Protein AF-G3P204-F1 (afdb_monomer)

Radius of gyration: 37.03 Å; Cα contacts (8 Å, |Δi|>4): 241; chains: 1; bounding box: 82×86×130 Å

Structure (mmCIF, N/CA/C/O backbone):
data_AF-G3P204-F1
#
_entry.id   AF-G3P204-F1
#
loop_
_atom_site.group_PDB
_atom_site.id
_atom_site.type_symbol
_atom_site.label_atom_id
_atom_site.label_alt_id
_atom_site.label_comp_id
_atom_site.label_asym_id
_atom_site.label_entity_id
_atom_site.label_seq_id
_atom_site.pdbx_PDB_ins_code
_atom_site.Cartn_x
_atom_site.Cartn_y
_atom_site.Cartn_z
_atom_site.occupancy
_atom_site.B_iso_or_equiv
_atom_site.auth_seq_id
_atom_site.auth_comp_id
_atom_site.auth_asym_id
_atom_site.auth_atom_id
_atom_site.pdbx_PDB_model_num
ATOM 1 N N . MET A 1 1 ? 50.344 -18.467 -84.643 1.00 41.81 1 MET A N 1
ATOM 2 C CA . MET A 1 1 ? 51.360 -17.513 -84.138 1.00 41.81 1 MET A CA 1
ATOM 3 C C . MET A 1 1 ? 50.643 -16.248 -83.670 1.00 41.81 1 MET A C 1
ATOM 5 O O . MET A 1 1 ? 49.677 -15.892 -84.327 1.00 41.81 1 MET A O 1
ATOM 9 N N . ALA A 1 2 ? 51.131 -15.633 -82.576 1.00 43.28 2 ALA A N 1
ATOM 10 C CA . ALA A 1 2 ? 50.569 -14.541 -81.739 1.00 43.28 2 ALA A CA 1
ATOM 11 C C . ALA A 1 2 ? 49.469 -15.017 -80.759 1.00 43.28 2 ALA A C 1
ATOM 13 O O . ALA A 1 2 ? 48.398 -15.397 -81.209 1.00 43.28 2 ALA A O 1
ATOM 14 N N . MET A 1 3 ? 49.630 -15.190 -79.436 1.00 41.31 3 MET A N 1
ATOM 15 C CA . MET A 1 3 ? 50.494 -14.659 -78.350 1.00 41.31 3 MET A CA 1
ATOM 16 C C . MET A 1 3 ? 50.283 -13.188 -77.933 1.00 41.31 3 MET A C 1
ATOM 18 O O . MET A 1 3 ? 50.629 -12.295 -78.696 1.00 41.31 3 MET A O 1
ATOM 22 N N . ALA A 1 4 ? 49.866 -13.037 -76.655 1.00 43.72 4 ALA A N 1
ATOM 23 C CA . ALA A 1 4 ? 49.947 -11.891 -75.714 1.00 43.72 4 ALA A CA 1
ATOM 24 C C . ALA A 1 4 ? 49.052 -10.656 -76.008 1.00 43.72 4 ALA A C 1
ATOM 26 O O . ALA A 1 4 ? 48.799 -10.359 -77.163 1.00 43.72 4 ALA A O 1
ATOM 27 N N . SER A 1 5 ? 48.499 -9.884 -75.055 1.00 46.81 5 SER A N 1
ATOM 28 C CA . SER A 1 5 ? 48.797 -9.597 -73.630 1.00 46.81 5 SER A CA 1
ATOM 29 C C . SER A 1 5 ? 47.519 -9.099 -72.901 1.00 46.81 5 SER A C 1
ATOM 31 O O . SER A 1 5 ? 46.739 -8.357 -73.485 1.00 46.81 5 SER A O 1
ATOM 33 N N . LEU A 1 6 ? 47.154 -9.581 -71.704 1.00 48.66 6 LEU A N 1
ATOM 34 C CA . LEU A 1 6 ? 47.507 -9.051 -70.367 1.00 48.66 6 LEU A CA 1
ATOM 35 C C . LEU A 1 6 ? 47.271 -7.539 -70.152 1.00 48.66 6 LEU A C 1
ATOM 37 O O . LEU A 1 6 ? 48.014 -6.725 -70.687 1.00 48.66 6 LEU A O 1
ATOM 41 N N . GLY A 1 7 ? 46.358 -7.200 -69.225 1.00 40.50 7 GLY A N 1
ATOM 42 C CA . GLY A 1 7 ? 46.594 -6.099 -68.282 1.00 40.50 7 GLY A CA 1
ATOM 43 C C . GLY A 1 7 ? 45.406 -5.210 -67.891 1.00 40.50 7 GLY A C 1
ATOM 44 O O . GLY A 1 7 ? 44.880 -4.478 -68.718 1.00 40.50 7 GLY A O 1
ATOM 45 N N . SER A 1 8 ? 45.146 -5.185 -66.574 1.00 46.94 8 SER A N 1
ATOM 46 C CA . SER A 1 8 ? 44.588 -4.090 -65.746 1.00 46.94 8 SER A CA 1
ATOM 47 C C . SER A 1 8 ? 43.162 -4.339 -65.225 1.00 46.94 8 SER A C 1
ATOM 49 O O . SER A 1 8 ? 42.182 -4.199 -65.943 1.00 46.94 8 SER A O 1
ATOM 51 N N . ALA A 1 9 ? 42.995 -4.971 -64.059 1.00 44.69 9 ALA A N 1
ATOM 52 C CA . ALA A 1 9 ? 43.166 -4.437 -62.698 1.00 44.69 9 ALA A CA 1
ATOM 53 C C . ALA A 1 9 ? 42.003 -3.536 -62.229 1.00 44.69 9 ALA A C 1
ATOM 55 O O . ALA A 1 9 ? 41.825 -2.419 -62.692 1.00 44.69 9 ALA A O 1
ATOM 56 N N . ALA A 1 10 ? 41.287 -4.074 -61.234 1.00 46.25 10 ALA A N 1
ATOM 57 C CA . ALA A 1 10 ? 40.608 -3.404 -60.126 1.00 46.25 10 ALA A CA 1
ATOM 58 C C . ALA A 1 10 ? 39.583 -2.292 -60.428 1.00 46.25 10 ALA A C 1
ATOM 60 O O . ALA A 1 10 ? 39.927 -1.149 -60.701 1.00 46.25 10 ALA A O 1
ATOM 61 N N . SER A 1 11 ? 38.325 -2.540 -60.064 1.00 50.66 11 SER A N 1
ATOM 62 C CA . SER A 1 11 ? 37.866 -2.049 -58.757 1.00 50.66 11 SER A CA 1
ATOM 63 C C . SER A 1 11 ? 36.469 -2.544 -58.423 1.00 50.66 11 SER A C 1
ATOM 65 O O . SER A 1 11 ? 35.486 -2.300 -59.115 1.00 50.66 11 SER A O 1
ATOM 67 N N . SER A 1 12 ? 36.436 -3.236 -57.294 1.00 52.50 12 SER A N 1
ATOM 68 C CA . SER A 1 12 ? 35.301 -3.533 -56.445 1.00 52.50 12 SER A CA 1
ATOM 69 C C . SER A 1 12 ? 34.313 -2.369 -56.342 1.00 52.50 12 SER A C 1
ATOM 71 O O . SER A 1 12 ? 34.504 -1.437 -55.570 1.00 52.50 12 SER A O 1
ATOM 73 N N . LEU A 1 13 ? 33.193 -2.482 -57.043 1.00 51.03 13 LEU A N 1
ATOM 74 C CA . LEU A 1 13 ? 31.935 -1.880 -56.619 1.00 51.03 13 LEU A CA 1
ATOM 75 C C . LEU A 1 13 ? 30.937 -3.016 -56.465 1.00 51.03 13 LEU A C 1
ATOM 77 O O . LEU A 1 13 ? 29.942 -3.130 -57.177 1.00 51.03 13 LEU A O 1
ATOM 81 N N . VAL A 1 14 ? 31.231 -3.886 -55.493 1.00 51.69 14 VAL A N 1
ATOM 82 C CA . VAL A 1 14 ? 30.162 -4.602 -54.811 1.00 51.69 14 VAL A CA 1
ATOM 83 C C . VAL A 1 14 ? 29.282 -3.489 -54.270 1.00 51.69 14 VAL A C 1
ATOM 85 O O . VAL A 1 14 ? 29.668 -2.777 -53.342 1.00 51.69 14 VAL A O 1
ATOM 88 N N . LEU A 1 15 ? 28.139 -3.294 -54.923 1.00 51.03 15 LEU A N 1
ATOM 89 C CA . LEU A 1 15 ? 26.990 -2.590 -54.389 1.00 51.03 15 LEU A CA 1
ATOM 90 C C . LEU A 1 15 ? 26.605 -3.354 -53.127 1.00 51.03 15 LEU A C 1
ATOM 92 O O . LEU A 1 15 ? 25.728 -4.216 -53.131 1.00 51.03 15 LEU A O 1
ATOM 96 N N . PHE A 1 16 ? 27.357 -3.084 -52.060 1.00 44.09 16 PHE A N 1
ATOM 97 C CA . PHE A 1 16 ? 27.093 -3.536 -50.720 1.00 44.09 16 PHE A CA 1
ATOM 98 C C . PHE A 1 16 ? 25.836 -2.787 -50.352 1.00 44.09 16 PHE A C 1
ATOM 100 O O . PHE A 1 16 ? 25.858 -1.633 -49.923 1.00 44.09 16 PHE A O 1
ATOM 107 N N . SER A 1 17 ? 24.732 -3.437 -50.708 1.00 52.41 17 SER A N 1
ATOM 108 C CA . SER A 1 17 ? 23.389 -3.104 -50.325 1.00 52.41 17 SER A CA 1
ATOM 109 C C . SER A 1 17 ? 23.477 -2.660 -48.879 1.00 52.41 17 SER A C 1
ATOM 111 O O . SER A 1 17 ? 23.632 -3.475 -47.972 1.00 52.41 17 SER A O 1
ATOM 113 N N . ARG A 1 18 ? 23.412 -1.346 -48.652 1.00 45.75 18 ARG A N 1
ATOM 114 C CA . ARG A 1 18 ? 23.250 -0.756 -47.325 1.00 45.75 18 ARG A CA 1
ATOM 115 C C . ARG A 1 18 ? 21.800 -1.003 -46.889 1.00 45.75 18 ARG A C 1
ATOM 117 O O . ARG A 1 18 ? 21.093 -0.108 -46.443 1.00 45.75 18 ARG A O 1
ATOM 124 N N . ARG A 1 19 ? 21.323 -2.236 -47.083 1.00 51.75 19 ARG A N 1
ATOM 125 C CA . ARG A 1 19 ? 20.129 -2.772 -46.467 1.00 51.75 19 ARG A CA 1
ATOM 126 C C . ARG A 1 19 ? 20.510 -3.077 -45.036 1.00 51.75 19 ARG A C 1
ATOM 128 O O . ARG A 1 19 ? 21.162 -4.069 -44.747 1.00 51.75 19 ARG A O 1
ATOM 135 N N . VAL A 1 20 ? 20.090 -2.156 -44.180 1.00 58.59 20 VAL A N 1
ATOM 136 C CA . VAL A 1 20 ? 19.404 -2.490 -42.935 1.00 58.59 20 VAL A CA 1
ATOM 137 C C . VAL A 1 20 ? 20.109 -3.586 -42.137 1.00 58.59 20 VAL A C 1
ATOM 139 O O . VAL A 1 20 ? 19.599 -4.683 -41.965 1.00 58.59 20 VAL A O 1
ATOM 142 N N . LEU A 1 21 ? 21.254 -3.238 -41.565 1.00 52.25 21 LEU A N 1
ATOM 143 C CA . LEU A 1 21 ? 21.542 -3.700 -40.218 1.00 52.25 21 LEU A CA 1
ATOM 144 C C . LEU A 1 21 ? 21.339 -2.494 -39.302 1.00 52.25 21 LEU A C 1
ATOM 146 O O . LEU A 1 21 ? 22.280 -1.896 -38.789 1.00 52.25 21 LEU A O 1
ATOM 150 N N . ARG A 1 22 ? 20.068 -2.091 -39.135 1.00 51.66 22 ARG A N 1
ATOM 151 C CA . ARG A 1 22 ? 19.693 -1.561 -37.825 1.00 51.66 22 ARG A CA 1
ATOM 152 C C . ARG A 1 22 ? 19.992 -2.732 -36.893 1.00 51.66 22 ARG A C 1
ATOM 154 O O . ARG A 1 22 ? 19.368 -3.775 -37.101 1.00 51.66 22 ARG A O 1
ATOM 161 N N . PRO A 1 23 ? 20.958 -2.636 -35.962 1.00 50.59 23 PRO A N 1
ATOM 162 C CA . PRO A 1 23 ? 20.998 -3.630 -34.911 1.00 50.59 23 PRO A CA 1
ATOM 163 C C . PRO A 1 23 ? 19.591 -3.628 -34.322 1.00 50.59 23 PRO A C 1
ATOM 165 O O . PRO A 1 23 ? 18.981 -2.564 -34.175 1.00 50.59 23 PRO A O 1
ATOM 168 N N . GLU A 1 24 ? 19.050 -4.818 -34.117 1.00 54.75 24 GLU A N 1
ATOM 169 C CA . GLU A 1 24 ? 17.802 -5.078 -33.414 1.00 54.75 24 GLU A CA 1
ATOM 170 C C . GLU A 1 24 ? 18.006 -4.598 -31.968 1.00 54.75 24 GLU A C 1
ATOM 172 O O . GLU A 1 24 ? 18.254 -5.348 -31.037 1.00 54.75 24 GLU A O 1
ATOM 177 N N . LEU A 1 25 ? 18.054 -3.278 -31.811 1.00 51.25 25 LEU A N 1
ATOM 178 C CA . LEU A 1 25 ? 18.145 -2.572 -30.551 1.00 51.25 25 LEU A CA 1
ATOM 179 C C . LEU A 1 25 ? 16.765 -2.005 -30.240 1.00 51.25 25 LEU A C 1
ATOM 181 O O . LEU A 1 25 ? 16.606 -0.930 -29.678 1.00 51.25 25 LEU A O 1
ATOM 185 N N . THR A 1 26 ? 15.750 -2.815 -30.510 1.00 53.00 26 THR A N 1
ATOM 186 C CA . THR A 1 26 ? 14.693 -3.124 -29.552 1.00 53.00 26 THR A CA 1
ATOM 187 C C . THR A 1 26 ? 15.320 -3.762 -28.303 1.00 5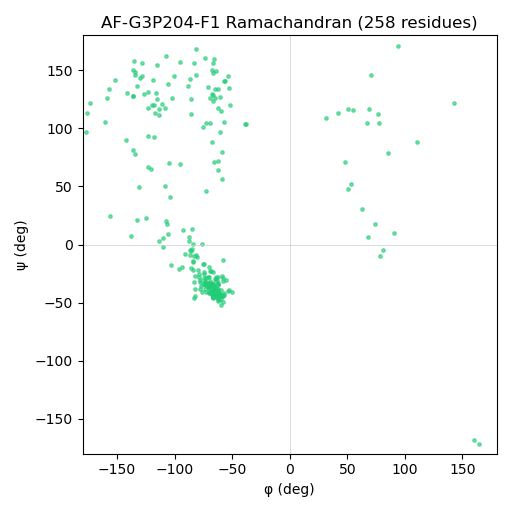3.00 26 THR A C 1
ATOM 189 O O . THR A 1 26 ? 14.891 -4.802 -27.818 1.00 53.00 26 THR A O 1
ATOM 192 N N . ALA A 1 27 ? 16.277 -3.065 -27.678 1.00 53.75 27 ALA A N 1
ATOM 193 C CA . ALA A 1 27 ? 16.364 -3.050 -26.231 1.00 53.75 27 ALA A CA 1
ATOM 194 C C . ALA A 1 27 ? 15.090 -2.334 -25.770 1.00 53.75 27 ALA A C 1
ATOM 196 O O . ALA A 1 27 ? 15.096 -1.159 -25.409 1.00 53.75 27 ALA A O 1
ATOM 197 N N . LEU A 1 28 ? 13.957 -3.023 -25.924 1.00 52.41 28 LEU A N 1
ATOM 198 C CA . LEU A 1 28 ? 12.684 -2.610 -25.388 1.00 52.41 28 LEU A CA 1
ATOM 199 C C . LEU A 1 28 ? 12.971 -2.341 -23.919 1.00 52.41 28 LEU A C 1
ATOM 201 O O . LEU A 1 28 ? 13.413 -3.239 -23.199 1.00 52.41 28 LEU A O 1
ATOM 205 N N . CYS A 1 29 ? 12.745 -1.103 -23.483 1.00 58.75 29 CYS A N 1
ATOM 206 C CA . CYS A 1 29 ? 12.538 -0.770 -22.082 1.00 58.75 29 CYS A CA 1
ATOM 207 C C . CYS A 1 29 ? 11.274 -1.503 -21.612 1.00 58.75 29 CYS A C 1
ATOM 209 O O . CYS A 1 29 ? 10.240 -0.893 -21.352 1.00 58.75 29 CYS A O 1
ATOM 211 N N . SER A 1 30 ? 11.332 -2.829 -21.615 1.00 66.81 30 SER A N 1
ATOM 212 C CA . SER A 1 30 ? 10.206 -3.694 -21.374 1.00 66.81 30 SER A CA 1
ATOM 213 C C . SER A 1 30 ? 10.097 -3.851 -19.878 1.00 66.81 30 SER A C 1
ATOM 215 O O . SER A 1 30 ? 11.060 -4.186 -19.183 1.00 66.81 30 SER A O 1
ATOM 217 N N . TYR A 1 31 ? 8.914 -3.545 -19.376 1.00 77.62 31 TYR A N 1
ATOM 218 C CA . TYR A 1 31 ? 8.570 -3.860 -18.009 1.00 77.62 31 TYR A CA 1
ATOM 219 C C . TYR A 1 31 ? 8.566 -5.378 -17.838 1.00 77.62 31 TYR A C 1
ATOM 221 O O . TYR A 1 31 ? 8.261 -6.123 -18.770 1.00 77.62 31 TYR A O 1
ATOM 229 N N . HIS A 1 32 ? 8.901 -5.840 -16.635 1.00 88.56 32 HIS A N 1
ATOM 230 C CA . HIS A 1 32 ? 8.754 -7.251 -16.311 1.00 88.56 32 HIS A CA 1
ATOM 231 C C . HIS A 1 32 ? 7.293 -7.675 -16.541 1.00 88.56 32 HIS A C 1
ATOM 233 O O . HIS A 1 32 ? 6.377 -6.923 -16.202 1.00 88.56 32 HIS A O 1
ATOM 239 N N . THR A 1 33 ? 7.062 -8.874 -17.077 1.00 90.25 33 THR A N 1
ATOM 240 C CA . THR A 1 33 ? 5.718 -9.369 -17.440 1.00 90.25 33 THR A CA 1
ATOM 241 C C . THR A 1 33 ? 4.725 -9.272 -16.282 1.00 90.25 33 THR A C 1
ATOM 243 O O . THR A 1 33 ? 3.598 -8.835 -16.471 1.00 90.25 33 THR A O 1
ATOM 246 N N . LYS A 1 34 ? 5.176 -9.568 -15.057 1.00 90.62 34 LYS A N 1
ATOM 247 C CA . LYS A 1 34 ? 4.391 -9.381 -13.822 1.00 90.62 34 LYS A CA 1
ATOM 248 C C . LYS A 1 34 ? 3.908 -7.941 -13.611 1.00 90.62 34 LYS A C 1
ATOM 250 O O . LYS A 1 34 ? 2.767 -7.725 -13.227 1.00 90.62 34 LYS A O 1
ATOM 255 N N . VAL A 1 35 ? 4.764 -6.945 -13.853 1.00 92.81 35 VAL A N 1
ATOM 256 C CA . VAL A 1 35 ? 4.386 -5.529 -13.699 1.00 92.81 35 VAL A CA 1
ATOM 257 C C . VAL A 1 35 ? 3.317 -5.155 -14.721 1.00 92.81 35 VAL A C 1
ATOM 259 O O . VAL A 1 35 ? 2.376 -4.449 -14.375 1.00 92.81 35 VAL A O 1
ATOM 262 N N . VAL A 1 36 ? 3.453 -5.645 -15.955 1.00 92.75 36 VAL A N 1
ATOM 263 C CA . VAL A 1 36 ? 2.470 -5.423 -17.023 1.00 92.75 36 VAL A CA 1
ATOM 264 C C . VAL A 1 36 ? 1.132 -6.070 -16.669 1.00 92.75 36 VAL A C 1
ATOM 266 O O . VAL A 1 36 ? 0.103 -5.415 -16.761 1.00 92.75 36 VAL A O 1
ATOM 269 N N . ASP A 1 37 ? 1.146 -7.301 -16.164 1.00 93.75 37 ASP A N 1
ATOM 270 C CA . ASP A 1 37 ? -0.063 -8.028 -15.772 1.00 93.75 37 ASP A CA 1
ATOM 271 C C . ASP A 1 37 ? -0.868 -7.300 -14.676 1.00 93.75 37 ASP A C 1
ATOM 273 O O . ASP A 1 37 ? -2.072 -7.088 -14.822 1.00 93.75 37 ASP A O 1
ATOM 277 N N . HIS A 1 38 ? -0.206 -6.819 -13.617 1.00 94.44 38 HIS A N 1
ATOM 278 C CA . HIS A 1 38 ? -0.877 -6.008 -12.591 1.00 94.44 38 HIS A CA 1
ATOM 279 C C . HIS A 1 38 ? -1.282 -4.607 -13.078 1.00 94.44 38 HIS A C 1
ATOM 281 O O . HIS A 1 38 ? -2.106 -3.959 -12.433 1.00 94.44 38 HIS A O 1
ATOM 287 N N . TYR A 1 39 ? -0.693 -4.109 -14.166 1.00 93.12 39 TYR A N 1
ATOM 288 C CA . TYR A 1 39 ? -1.055 -2.819 -14.748 1.00 93.12 39 TYR A CA 1
ATOM 289 C C . TYR A 1 39 ? -2.284 -2.923 -15.659 1.00 93.12 39 TYR A C 1
ATOM 291 O O . TYR A 1 39 ? -3.179 -2.088 -15.562 1.00 93.12 39 TYR A O 1
ATOM 299 N N . GLU A 1 40 ? -2.341 -3.944 -16.515 1.00 92.88 40 GLU A N 1
ATOM 300 C CA . GLU A 1 40 ? -3.467 -4.181 -17.425 1.00 92.88 40 GLU A CA 1
ATOM 301 C C . GLU A 1 40 ? -4.699 -4.691 -16.675 1.00 92.88 40 GLU A C 1
ATOM 303 O O . GLU A 1 40 ? -5.812 -4.233 -16.926 1.00 92.88 40 GLU A O 1
ATOM 308 N N . ASN A 1 41 ? -4.496 -5.592 -15.708 1.00 93.62 41 ASN A N 1
ATOM 309 C CA . ASN A 1 41 ? -5.562 -6.199 -14.918 1.00 93.62 41 ASN A CA 1
ATOM 310 C C . ASN A 1 41 ? -5.340 -5.955 -13.414 1.00 93.62 41 ASN A C 1
ATOM 312 O O . ASN A 1 41 ? -5.087 -6.905 -12.668 1.00 93.62 41 ASN A O 1
ATOM 316 N N . PRO A 1 42 ? -5.429 -4.700 -12.930 1.00 90.44 42 PRO A N 1
ATOM 317 C CA . PRO A 1 42 ? -5.193 -4.393 -11.527 1.00 90.44 42 PRO A CA 1
ATOM 318 C C . PRO A 1 42 ? -6.279 -5.022 -10.647 1.00 90.44 42 PRO A C 1
ATOM 320 O O . PRO A 1 42 ? -7.482 -4.851 -10.867 1.00 90.44 42 PRO A O 1
ATOM 323 N N . ARG A 1 43 ? -5.858 -5.749 -9.612 1.00 92.50 43 ARG A N 1
ATOM 324 C CA . ARG A 1 43 ? -6.763 -6.474 -8.715 1.00 92.50 43 ARG A CA 1
ATOM 325 C C . ARG A 1 43 ? -7.221 -5.545 -7.599 1.00 92.50 43 ARG A C 1
ATOM 327 O O . ARG A 1 43 ? -6.444 -4.760 -7.093 1.00 92.50 43 ARG A O 1
ATOM 334 N N . ASN A 1 44 ? -8.476 -5.634 -7.165 1.00 93.06 44 ASN A N 1
ATOM 335 C CA . ASN A 1 44 ? -8.954 -4.925 -5.963 1.00 93.06 44 ASN A CA 1
ATOM 336 C C . ASN A 1 44 ? -8.896 -3.384 -6.016 1.00 93.06 44 ASN A C 1
ATOM 338 O O . ASN A 1 44 ? -8.808 -2.708 -4.986 1.00 93.06 44 ASN A O 1
ATOM 342 N N . VAL A 1 45 ? -9.038 -2.811 -7.210 1.00 94.44 45 VAL A N 1
ATOM 343 C CA . VAL A 1 45 ? -9.246 -1.369 -7.367 1.00 94.44 45 VAL A CA 1
ATOM 344 C C . VAL A 1 45 ? -10.616 -0.986 -6.815 1.00 94.44 45 VAL A C 1
ATOM 346 O O . VAL A 1 45 ? -11.638 -1.581 -7.158 1.00 94.44 45 VAL A O 1
ATOM 349 N N . GLY A 1 46 ? -10.665 0.026 -5.952 1.00 93.94 46 GLY A N 1
ATOM 350 C CA . GLY A 1 46 ? -11.933 0.509 -5.422 1.00 93.94 46 GLY A CA 1
ATOM 351 C C . GLY A 1 46 ? -11.795 1.306 -4.139 1.00 93.94 46 GLY A C 1
ATOM 352 O O . GLY A 1 46 ? -10.716 1.730 -3.744 1.00 93.94 46 GLY A O 1
ATOM 353 N N . THR A 1 47 ? -12.926 1.550 -3.489 1.00 93.88 47 THR A N 1
ATOM 354 C CA . THR A 1 47 ? -12.977 2.246 -2.201 1.00 93.88 47 THR A CA 1
ATOM 355 C C . THR A 1 47 ? -13.889 1.518 -1.237 1.00 93.88 47 THR A C 1
ATOM 357 O O . THR A 1 47 ? -14.873 0.904 -1.647 1.00 93.88 47 THR A O 1
ATOM 360 N N . LEU A 1 48 ? -13.536 1.610 0.037 1.00 93.56 48 LEU A N 1
ATOM 361 C CA . LEU A 1 48 ? -14.338 1.179 1.172 1.00 93.56 48 LEU A CA 1
ATOM 362 C C . LEU A 1 48 ? -14.872 2.407 1.915 1.00 93.56 48 LEU A C 1
ATOM 364 O O . LEU A 1 48 ? -14.349 3.521 1.752 1.00 93.56 48 LEU A O 1
ATOM 368 N N . ASP A 1 49 ? -15.900 2.198 2.736 1.00 92.25 49 ASP A N 1
ATOM 369 C CA . ASP A 1 49 ? -16.440 3.247 3.595 1.00 92.25 49 ASP A CA 1
ATOM 370 C C . ASP A 1 49 ? -15.395 3.675 4.634 1.00 92.25 49 ASP A C 1
ATOM 372 O O . ASP A 1 49 ? -14.835 2.860 5.363 1.00 92.25 49 ASP A O 1
ATOM 376 N N . LYS A 1 50 ? -15.115 4.979 4.680 1.00 86.69 50 LYS A N 1
ATOM 377 C CA . LYS A 1 50 ? -14.127 5.573 5.589 1.00 86.69 50 LYS A CA 1
ATOM 378 C C . LYS A 1 50 ? -14.639 5.637 7.030 1.00 86.69 50 LYS A C 1
ATOM 380 O O . LYS A 1 50 ? -13.824 5.676 7.953 1.00 86.69 50 LYS A O 1
ATOM 385 N N . ASN A 1 51 ? -15.961 5.681 7.199 1.00 85.88 51 ASN A N 1
ATOM 386 C CA . ASN A 1 51 ? -16.620 5.864 8.491 1.00 85.88 51 ASN A CA 1
ATOM 387 C C . ASN A 1 51 ? -16.769 4.548 9.263 1.00 85.88 51 ASN A C 1
ATOM 389 O O . ASN A 1 51 ? -17.029 4.563 10.465 1.00 85.88 51 ASN A O 1
ATOM 393 N N . ALA A 1 52 ? -16.590 3.410 8.588 1.00 89.81 52 ALA A N 1
ATOM 394 C CA . ALA A 1 52 ? -16.622 2.107 9.225 1.00 89.81 52 ALA A CA 1
ATOM 395 C C . ALA A 1 52 ? -15.460 1.953 10.223 1.00 89.81 52 ALA A C 1
ATOM 397 O O . ALA A 1 52 ? -14.302 2.248 9.920 1.00 89.81 52 ALA A O 1
ATOM 398 N N . LYS A 1 53 ? -15.780 1.440 11.414 1.00 87.06 53 LYS A N 1
ATOM 399 C CA . LYS A 1 53 ? -14.833 1.216 12.524 1.00 87.06 53 LYS A CA 1
ATOM 400 C C . LYS A 1 53 ? -13.735 0.215 12.169 1.00 87.06 53 LYS A C 1
ATOM 402 O O . LYS A 1 53 ? -12.581 0.359 12.559 1.00 87.06 53 LYS A O 1
ATOM 407 N N . ASN A 1 54 ? -14.121 -0.766 11.363 1.00 92.19 54 ASN A N 1
ATOM 408 C CA . ASN A 1 54 ? -13.287 -1.881 10.943 1.00 92.19 54 ASN A CA 1
ATOM 409 C C . ASN A 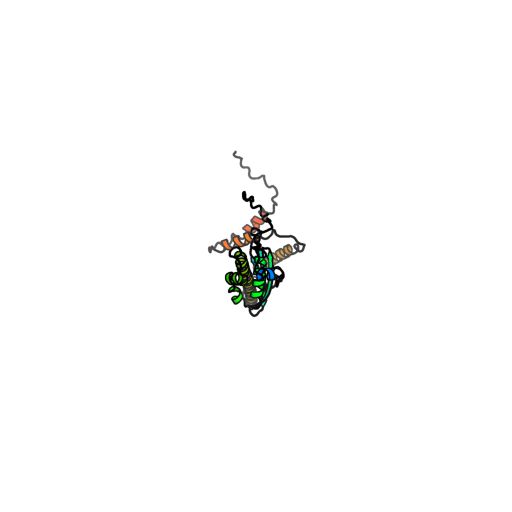1 54 ? -12.402 -1.537 9.738 1.00 92.19 54 ASN A C 1
ATOM 411 O O . ASN A 1 54 ? -11.674 -2.399 9.251 1.00 92.19 54 ASN A O 1
ATOM 415 N N . VAL A 1 55 ? -12.477 -0.300 9.227 1.00 95.00 55 VAL A N 1
ATOM 416 C CA . VAL A 1 55 ? -11.738 0.122 8.037 1.00 95.00 55 VAL A CA 1
ATOM 417 C C . VAL A 1 55 ? -10.605 1.072 8.407 1.00 95.00 55 VAL A C 1
ATOM 419 O O . VAL A 1 55 ? -10.837 2.191 8.867 1.00 95.00 55 VAL A O 1
ATOM 422 N N . GLY A 1 56 ? -9.372 0.648 8.138 1.00 95.38 56 GLY A N 1
ATOM 423 C CA . GLY A 1 56 ? -8.183 1.501 8.173 1.00 95.38 56 GLY A CA 1
ATOM 424 C C . GLY A 1 56 ? -7.960 2.167 6.818 1.00 95.38 56 GLY A C 1
ATOM 425 O O . GLY A 1 56 ? -8.111 1.525 5.779 1.00 95.38 56 GLY A O 1
ATOM 426 N N . THR A 1 57 ? -7.633 3.458 6.797 1.00 96.00 57 THR A N 1
ATOM 427 C CA . THR A 1 57 ? -7.307 4.199 5.571 1.00 96.00 57 THR A CA 1
ATOM 428 C C . THR A 1 57 ? -5.918 4.819 5.672 1.00 96.00 57 THR A C 1
ATOM 430 O O . THR A 1 57 ? -5.691 5.710 6.479 1.00 96.00 57 THR A O 1
ATOM 433 N N . GLY A 1 58 ? -5.014 4.395 4.791 1.00 96.00 58 GLY A N 1
ATOM 434 C CA . GLY A 1 58 ? -3.710 5.012 4.582 1.00 96.00 58 GLY A CA 1
ATOM 435 C C . GLY A 1 58 ? -3.726 5.865 3.318 1.00 96.00 58 GLY A C 1
ATOM 436 O O . GLY A 1 58 ? -4.095 5.379 2.248 1.00 96.00 58 GLY A O 1
ATOM 437 N N . LEU A 1 59 ? -3.337 7.132 3.435 1.00 95.00 59 LEU A N 1
ATOM 438 C CA . LEU A 1 59 ? -3.053 8.008 2.300 1.00 95.00 59 LEU A CA 1
ATOM 439 C C . LEU A 1 59 ? -1.587 8.421 2.392 1.00 95.00 59 LEU A C 1
ATOM 441 O O . LEU A 1 59 ? -1.181 9.015 3.388 1.00 95.00 59 LEU A O 1
ATOM 445 N N . VAL A 1 60 ? -0.810 8.095 1.367 1.00 95.12 60 VAL A N 1
ATOM 446 C CA . VAL A 1 60 ? 0.626 8.371 1.305 1.00 95.12 60 VAL A CA 1
ATOM 447 C C . VAL A 1 60 ? 1.004 8.939 -0.058 1.00 95.12 60 VAL A C 1
ATOM 449 O O . VAL A 1 60 ? 0.297 8.743 -1.049 1.00 95.12 60 VAL A O 1
ATOM 452 N N . GLY A 1 61 ? 2.136 9.635 -0.103 1.00 92.56 61 GLY A N 1
ATOM 453 C CA . GLY A 1 61 ? 2.627 10.305 -1.302 1.00 92.56 61 GLY A CA 1
ATOM 454 C C . GLY A 1 61 ? 2.203 11.770 -1.388 1.00 92.56 61 GLY A C 1
ATOM 455 O O . GLY A 1 61 ? 1.407 12.268 -0.590 1.00 92.56 61 GLY A O 1
ATOM 456 N N . ALA A 1 62 ? 2.782 12.469 -2.358 1.00 89.69 62 ALA A N 1
ATOM 457 C CA . ALA A 1 62 ? 2.575 13.893 -2.569 1.00 89.69 62 ALA A CA 1
ATOM 458 C C . ALA A 1 62 ? 2.286 14.160 -4.050 1.00 89.69 62 ALA A C 1
ATOM 460 O O . ALA A 1 62 ? 3.001 13.646 -4.913 1.00 89.69 62 ALA A O 1
ATOM 461 N N . PRO A 1 63 ? 1.300 15.018 -4.371 1.00 88.06 63 PRO A N 1
ATOM 462 C CA . PRO A 1 63 ? 0.946 15.312 -5.759 1.00 88.06 63 PRO A CA 1
ATOM 463 C C . PRO A 1 63 ? 2.101 15.963 -6.532 1.00 88.06 63 PRO A C 1
ATOM 465 O O . PRO A 1 63 ? 2.217 15.759 -7.734 1.00 88.06 63 PRO A O 1
ATOM 468 N N . ALA A 1 64 ? 2.995 16.682 -5.844 1.00 89.56 64 ALA A N 1
ATOM 469 C CA . ALA A 1 64 ? 4.188 17.277 -6.448 1.00 89.56 64 ALA A CA 1
ATOM 470 C C . ALA A 1 64 ? 5.192 16.232 -6.971 1.00 89.56 64 ALA A C 1
ATOM 472 O O . ALA A 1 64 ? 5.905 16.499 -7.932 1.00 89.56 64 ALA A O 1
ATOM 473 N N . CYS A 1 65 ? 5.241 15.045 -6.357 1.00 82.75 65 CYS A N 1
ATOM 474 C CA . CYS A 1 65 ? 6.126 13.952 -6.765 1.00 82.75 65 CYS A CA 1
ATOM 475 C C . CYS A 1 65 ? 5.513 13.072 -7.862 1.00 82.75 65 CYS A C 1
ATOM 477 O O . CYS A 1 65 ? 6.204 12.222 -8.410 1.00 82.75 65 CYS A O 1
ATOM 479 N N . GLY A 1 66 ? 4.227 13.260 -8.174 1.00 86.12 66 GLY A N 1
ATOM 480 C CA . GLY A 1 66 ? 3.513 12.473 -9.177 1.00 86.12 66 GLY A CA 1
ATOM 481 C C . GLY A 1 66 ? 3.012 11.111 -8.693 1.00 86.12 66 GLY A C 1
ATOM 482 O O . GLY A 1 66 ? 2.271 10.476 -9.435 1.00 86.12 66 GLY A O 1
ATOM 483 N N . ASP A 1 67 ? 3.326 10.700 -7.460 1.00 90.88 67 ASP A N 1
ATOM 484 C CA . ASP A 1 67 ? 2.859 9.444 -6.872 1.00 90.88 67 ASP A CA 1
ATOM 485 C C . ASP A 1 67 ? 2.040 9.702 -5.596 1.00 90.88 67 ASP A C 1
ATOM 487 O O . ASP A 1 67 ? 2.524 10.269 -4.612 1.00 90.88 67 ASP A O 1
ATOM 491 N N . VAL A 1 68 ? 0.782 9.262 -5.608 1.00 94.00 68 VAL A N 1
ATOM 492 C CA . VAL A 1 68 ? -0.151 9.307 -4.479 1.00 94.00 68 VAL A CA 1
ATOM 493 C C . VAL A 1 68 ? -0.882 7.973 -4.401 1.00 94.00 68 VAL A C 1
ATOM 495 O O . VAL A 1 68 ? -1.484 7.505 -5.368 1.00 94.00 68 VAL A O 1
ATOM 498 N N . MET A 1 69 ? -0.872 7.348 -3.232 1.00 95.38 69 MET A N 1
ATOM 499 C CA . MET A 1 69 ? -1.502 6.055 -3.006 1.00 95.38 69 MET A CA 1
ATOM 500 C C . MET A 1 69 ? -2.455 6.131 -1.822 1.00 95.38 69 MET A C 1
ATOM 502 O O . MET A 1 69 ? -2.103 6.570 -0.729 1.00 95.38 69 MET A O 1
ATOM 506 N N . LYS A 1 70 ? -3.679 5.659 -2.044 1.00 95.31 70 LYS A N 1
ATOM 507 C CA . LYS A 1 70 ? -4.686 5.445 -1.016 1.00 95.31 70 LYS A CA 1
ATOM 508 C C . LYS A 1 70 ? -4.957 3.951 -0.893 1.00 95.31 70 LYS A C 1
ATOM 510 O O . LYS A 1 70 ? -5.492 3.344 -1.820 1.00 95.31 70 LYS A O 1
ATOM 515 N N . LEU A 1 71 ? -4.652 3.383 0.266 1.00 96.38 71 LEU A N 1
ATOM 516 C CA . LEU A 1 71 ? -4.900 1.984 0.593 1.00 96.38 71 LEU A CA 1
ATOM 517 C C . LEU A 1 71 ? -5.899 1.902 1.745 1.00 96.38 71 LEU A C 1
ATOM 519 O O . LEU A 1 71 ? -5.774 2.599 2.750 1.00 96.38 71 LEU A O 1
ATOM 523 N N . GLN A 1 72 ? -6.932 1.084 1.576 1.00 96.38 72 GLN A N 1
ATOM 524 C CA . GLN A 1 72 ? -7.956 0.849 2.584 1.00 96.38 72 GLN A CA 1
ATOM 525 C C . GLN A 1 72 ? -8.018 -0.639 2.895 1.00 96.38 72 GLN A C 1
ATOM 527 O O . GLN A 1 72 ? -8.096 -1.454 1.978 1.00 96.38 72 GLN A O 1
ATOM 532 N N . ILE A 1 73 ? -8.010 -0.978 4.178 1.00 96.38 73 ILE A N 1
ATOM 533 C CA . ILE A 1 73 ? -8.101 -2.355 4.670 1.00 96.38 73 ILE A CA 1
ATOM 534 C C . ILE A 1 73 ? -9.348 -2.501 5.525 1.00 96.38 73 ILE A C 1
ATOM 536 O O . ILE A 1 73 ? -9.675 -1.592 6.281 1.00 96.38 73 ILE A O 1
ATOM 540 N N . GLN A 1 74 ? -10.021 -3.637 5.416 1.00 95.50 74 GLN A N 1
ATOM 541 C CA . GLN A 1 74 ? -11.132 -4.028 6.268 1.00 95.50 74 GLN A CA 1
ATOM 542 C C . GLN A 1 74 ? -10.698 -5.197 7.144 1.00 95.50 74 GLN A C 1
ATOM 544 O O . GLN A 1 74 ? -10.311 -6.250 6.635 1.00 95.50 74 GLN A O 1
ATOM 549 N N . VAL A 1 75 ? -10.770 -5.002 8.455 1.00 95.06 75 VAL A N 1
ATOM 550 C CA . VAL A 1 75 ? -10.355 -5.982 9.459 1.00 95.06 75 VAL A CA 1
ATOM 551 C C . VAL A 1 75 ? -11.592 -6.607 10.101 1.00 95.06 75 VAL A C 1
ATOM 553 O O . VAL A 1 75 ? -12.574 -5.922 10.372 1.00 95.06 75 VAL A O 1
ATOM 556 N N . ASP A 1 76 ? -11.558 -7.914 10.311 1.00 93.00 76 ASP A N 1
ATOM 557 C CA . ASP A 1 76 ? -12.581 -8.651 11.048 1.00 93.00 76 ASP A CA 1
ATOM 558 C C . ASP A 1 76 ? -12.374 -8.546 12.567 1.00 93.00 76 ASP A C 1
ATOM 560 O O . ASP A 1 76 ? -11.297 -8.176 13.038 1.00 93.00 76 ASP A O 1
ATOM 564 N N . GLU A 1 77 ? -13.364 -8.970 13.349 1.00 87.56 77 GLU A N 1
ATOM 565 C CA . GLU A 1 77 ? -13.277 -9.033 14.818 1.00 87.56 77 GLU A CA 1
ATOM 566 C C . GLU A 1 77 ? -12.127 -9.938 15.300 1.00 87.56 77 GLU A C 1
ATOM 568 O O . GLU A 1 77 ? -11.520 -9.696 16.341 1.00 87.56 77 GLU A O 1
ATOM 573 N N . ASN A 1 78 ? -11.753 -10.930 14.487 1.00 86.88 78 ASN A N 1
ATOM 574 C CA . ASN A 1 78 ? -10.630 -11.836 14.730 1.00 86.88 78 ASN A CA 1
ATOM 575 C C . ASN A 1 78 ? -9.244 -11.212 14.457 1.00 86.88 78 ASN A C 1
ATOM 577 O O . ASN A 1 78 ? -8.228 -11.903 14.550 1.00 86.88 78 ASN A O 1
ATOM 581 N N . GLY A 1 79 ? -9.174 -9.940 14.047 1.00 86.44 79 GLY A N 1
ATOM 582 C CA . GLY A 1 79 ? -7.913 -9.262 13.721 1.00 86.44 79 GLY A CA 1
ATOM 583 C C . GLY A 1 79 ? -7.286 -9.693 12.387 1.00 86.44 79 GLY A C 1
ATOM 584 O O . GLY A 1 79 ? -6.096 -9.459 12.155 1.00 86.44 79 GLY A O 1
ATOM 585 N N . LYS A 1 80 ? -8.071 -10.325 11.504 1.00 94.69 80 LYS A N 1
ATOM 586 C CA . LYS A 1 80 ? -7.669 -10.707 10.140 1.00 94.69 80 LYS A CA 1
ATOM 587 C C . LYS A 1 80 ? -8.209 -9.730 9.106 1.00 94.69 80 LYS A C 1
ATOM 589 O O . LYS A 1 80 ? -9.318 -9.228 9.247 1.00 94.69 80 LYS A O 1
ATOM 594 N N . ILE A 1 81 ? -7.445 -9.489 8.048 1.00 95.56 81 ILE A N 1
ATOM 595 C CA . ILE A 1 81 ? -7.833 -8.573 6.975 1.00 95.56 81 ILE A CA 1
ATOM 596 C C . ILE A 1 81 ? -8.687 -9.332 5.953 1.00 95.56 81 ILE A C 1
ATOM 598 O O . ILE A 1 81 ? -8.193 -10.224 5.264 1.00 95.56 81 ILE A O 1
ATOM 602 N N . VAL A 1 82 ? -9.971 -8.984 5.864 1.00 94.62 82 VAL A N 1
ATOM 603 C CA . VAL A 1 82 ? -10.958 -9.645 4.988 1.00 94.62 82 VAL A CA 1
ATOM 604 C C . VAL A 1 82 ? -10.886 -9.088 3.577 1.00 94.62 82 VAL A C 1
ATOM 606 O O . VAL A 1 82 ? -10.854 -9.835 2.602 1.00 94.62 82 VAL A O 1
ATOM 609 N N . ASP A 1 83 ? -10.840 -7.763 3.469 1.00 94.62 83 ASP A N 1
ATOM 610 C CA . ASP A 1 83 ? -10.765 -7.075 2.191 1.00 94.62 83 ASP A CA 1
ATOM 611 C C . ASP A 1 83 ? -9.736 -5.949 2.248 1.00 94.62 83 ASP A C 1
ATOM 613 O O . ASP A 1 83 ? -9.477 -5.345 3.288 1.00 94.62 83 ASP A O 1
ATOM 617 N N . ALA A 1 84 ? -9.142 -5.671 1.099 1.00 96.06 84 ALA A N 1
ATOM 618 C CA . ALA A 1 84 ? -8.226 -4.567 0.900 1.00 96.06 84 ALA A CA 1
ATOM 619 C C . ALA A 1 84 ? -8.513 -3.981 -0.474 1.00 96.06 84 ALA A C 1
ATOM 621 O O . ALA A 1 84 ? -8.595 -4.720 -1.457 1.00 96.06 84 ALA A O 1
ATOM 622 N N . LYS A 1 85 ? -8.681 -2.663 -0.537 1.00 96.25 85 LYS A N 1
ATOM 623 C CA . LYS A 1 85 ? -8.902 -1.929 -1.782 1.00 96.25 85 LYS A CA 1
ATOM 624 C C . LYS A 1 85 ? -7.921 -0.783 -1.886 1.00 96.25 85 LYS A C 1
ATOM 626 O O . LYS A 1 85 ? -7.613 -0.134 -0.886 1.00 96.25 85 LYS A O 1
ATOM 631 N N . PHE A 1 86 ? -7.478 -0.497 -3.102 1.00 96.62 86 PHE A N 1
ATOM 632 C CA . PHE A 1 86 ? -6.598 0.636 -3.344 1.00 96.62 86 PHE A CA 1
ATOM 633 C C . PHE A 1 86 ? -7.105 1.544 -4.460 1.00 96.62 86 PHE A C 1
ATOM 635 O O . PHE A 1 86 ? -7.861 1.147 -5.350 1.00 96.62 86 PHE A O 1
ATOM 642 N N . LYS A 1 87 ? -6.652 2.794 -4.392 1.00 95.19 87 LYS A N 1
ATOM 643 C CA . LYS A 1 87 ? -6.652 3.761 -5.487 1.00 95.19 87 LYS A CA 1
ATOM 644 C C . LYS A 1 87 ? -5.303 4.449 -5.480 1.00 95.19 87 LYS A C 1
ATOM 646 O O . LYS A 1 87 ? -4.889 4.968 -4.448 1.00 95.19 87 LYS A O 1
ATOM 651 N N . THR A 1 88 ? -4.629 4.468 -6.615 1.00 94.62 88 THR A N 1
ATOM 652 C CA . THR A 1 88 ? -3.334 5.130 -6.740 1.00 94.62 88 THR A CA 1
ATOM 653 C C . THR A 1 88 ? -3.293 5.958 -8.009 1.00 94.62 88 THR A C 1
ATOM 655 O O . THR A 1 88 ? -3.923 5.621 -9.010 1.00 94.62 88 THR A O 1
ATOM 658 N N . PHE A 1 89 ? -2.581 7.066 -7.915 1.00 93.00 89 PH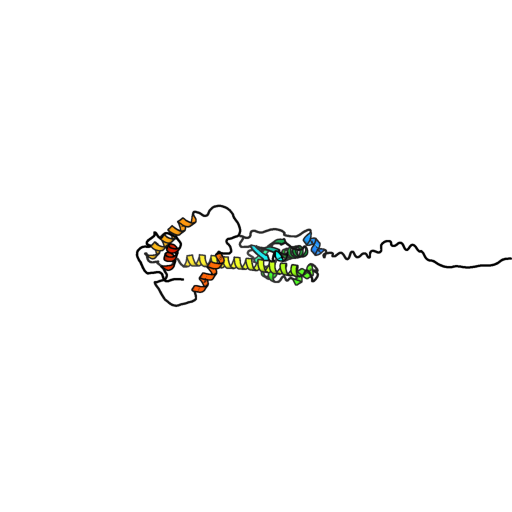E A N 1
ATOM 659 C CA . PHE A 1 89 ? -2.152 7.897 -9.013 1.00 93.00 89 PHE A CA 1
ATOM 660 C C . PHE A 1 89 ? -0.630 7.821 -9.037 1.00 93.00 89 PHE A C 1
ATOM 662 O O . PHE A 1 89 ? -0.003 8.045 -8.006 1.00 93.00 89 PHE A O 1
ATOM 669 N N . GLY A 1 90 ? -0.047 7.460 -10.171 1.00 91.06 90 GLY A N 1
ATOM 670 C CA . GLY A 1 90 ? 1.395 7.301 -10.269 1.00 91.06 90 GLY A CA 1
ATOM 671 C C . GLY A 1 90 ? 1.812 6.527 -11.502 1.00 91.06 90 GLY A C 1
ATOM 672 O O . GLY A 1 90 ? 1.004 6.224 -12.385 1.00 91.06 90 GLY A O 1
ATOM 673 N N . CYS A 1 91 ? 3.096 6.195 -11.555 1.00 91.56 91 CYS A N 1
ATOM 674 C CA . CYS A 1 91 ? 3.637 5.386 -12.640 1.00 91.56 91 CYS A CA 1
ATOM 675 C C . CYS A 1 91 ? 3.068 3.949 -12.639 1.00 91.56 91 CYS A C 1
ATOM 677 O O . CYS A 1 91 ? 2.618 3.429 -11.617 1.00 91.56 91 CYS A O 1
ATOM 679 N N . GLY A 1 92 ? 3.139 3.253 -13.782 1.00 90.75 92 GLY A N 1
ATOM 680 C CA . GLY A 1 92 ? 2.646 1.870 -13.899 1.00 90.75 92 GLY A CA 1
ATOM 681 C C . GLY A 1 92 ? 3.265 0.903 -12.877 1.00 90.75 92 GLY A C 1
ATOM 682 O O . GLY A 1 92 ? 2.598 -0.007 -12.392 1.00 90.75 92 GLY A O 1
ATOM 683 N N . SER A 1 93 ? 4.511 1.149 -12.458 1.00 91.75 93 SER A N 1
ATOM 684 C CA . SER A 1 93 ? 5.176 0.380 -11.397 1.00 91.75 93 SER A CA 1
ATOM 685 C C . SER A 1 93 ? 4.582 0.620 -10.005 1.00 91.75 93 SER A C 1
ATOM 687 O O . SER A 1 93 ? 4.556 -0.309 -9.197 1.00 91.75 93 SER A O 1
ATOM 689 N N . ALA A 1 94 ? 4.070 1.821 -9.724 1.00 93.62 94 ALA A N 1
ATOM 690 C CA . ALA A 1 94 ? 3.350 2.120 -8.487 1.00 93.62 94 ALA A CA 1
ATOM 691 C C . ALA A 1 94 ? 1.981 1.425 -8.457 1.00 93.62 94 ALA A C 1
ATOM 693 O O . ALA A 1 94 ? 1.618 0.835 -7.437 1.00 93.62 94 ALA A O 1
ATOM 694 N N . ILE A 1 95 ? 1.267 1.399 -9.589 1.00 94.75 95 ILE A N 1
ATOM 695 C CA . ILE A 1 95 ? 0.005 0.654 -9.736 1.00 94.75 95 ILE A CA 1
ATOM 696 C C . ILE A 1 95 ? 0.236 -0.844 -9.515 1.00 94.75 95 ILE A C 1
ATOM 698 O O . ILE A 1 95 ? -0.461 -1.458 -8.706 1.00 94.75 95 ILE A O 1
ATOM 702 N N . ALA A 1 96 ? 1.265 -1.412 -10.149 1.00 95.19 96 ALA A N 1
ATOM 703 C CA . ALA A 1 96 ? 1.599 -2.824 -9.991 1.00 95.19 96 ALA A CA 1
ATOM 704 C C . ALA A 1 96 ? 1.988 -3.180 -8.546 1.00 95.19 96 ALA A C 1
ATOM 706 O O . ALA A 1 96 ? 1.489 -4.158 -7.992 1.00 95.19 96 ALA A O 1
ATOM 707 N N . SER A 1 97 ? 2.819 -2.346 -7.908 1.00 94.69 97 SER A N 1
ATOM 708 C CA . SER A 1 97 ? 3.216 -2.523 -6.501 1.00 94.69 97 SER A CA 1
ATOM 709 C C . SER A 1 97 ? 2.016 -2.439 -5.555 1.00 94.69 97 SER A C 1
ATOM 711 O O . SER A 1 97 ? 1.919 -3.219 -4.612 1.00 94.69 97 SER A O 1
ATOM 713 N N . SER A 1 98 ? 1.075 -1.533 -5.832 1.00 94.94 98 SER A N 1
ATOM 714 C CA . SER A 1 98 ? -0.155 -1.375 -5.051 1.00 94.94 98 SER A CA 1
ATOM 715 C C . SER A 1 98 ? -1.091 -2.579 -5.182 1.00 94.94 98 SER A C 1
ATOM 717 O O . SER A 1 98 ? -1.608 -3.050 -4.170 1.00 94.94 98 SER A O 1
ATOM 719 N N . SER A 1 99 ? -1.275 -3.104 -6.401 1.00 95.88 99 SER A N 1
ATOM 720 C CA . SER A 1 99 ? -2.080 -4.313 -6.642 1.00 95.88 99 SER A CA 1
ATOM 721 C C . SER A 1 99 ? -1.512 -5.502 -5.884 1.00 95.88 99 SER A C 1
ATOM 723 O O . SER A 1 99 ? -2.227 -6.127 -5.098 1.00 95.88 99 SER A O 1
ATOM 725 N N . LEU A 1 100 ? -0.212 -5.758 -6.050 1.00 95.38 100 LEU A N 1
ATOM 726 C CA . LEU A 1 100 ? 0.463 -6.864 -5.381 1.00 95.38 100 LEU A CA 1
ATOM 727 C C . LEU A 1 100 ? 0.385 -6.728 -3.852 1.00 95.38 100 LEU A C 1
ATOM 729 O O . LEU A 1 100 ? 0.085 -7.692 -3.150 1.00 95.38 100 LEU A O 1
ATOM 733 N N . ALA A 1 101 ? 0.586 -5.515 -3.330 1.00 95.12 101 ALA A N 1
ATOM 734 C CA . ALA A 1 101 ? 0.457 -5.236 -1.905 1.00 95.12 101 ALA A CA 1
ATOM 735 C C . ALA A 1 101 ? -0.945 -5.575 -1.377 1.00 95.12 101 ALA A C 1
ATOM 737 O O . ALA A 1 101 ? -1.065 -6.215 -0.334 1.00 95.12 101 ALA A O 1
ATOM 738 N N . THR A 1 102 ? -2.012 -5.202 -2.091 1.00 95.38 102 THR A N 1
ATOM 739 C CA . THR A 1 102 ? -3.376 -5.523 -1.645 1.00 95.38 102 THR A CA 1
ATOM 740 C C . THR A 1 102 ? -3.687 -7.014 -1.658 1.00 95.38 102 THR A C 1
ATOM 742 O O . THR A 1 102 ? -4.370 -7.487 -0.752 1.00 95.38 102 THR A O 1
ATOM 745 N N . GLU A 1 103 ? -3.154 -7.770 -2.614 1.00 94.75 103 GLU A N 1
ATOM 746 C CA . GLU A 1 103 ? -3.287 -9.231 -2.637 1.00 94.75 103 GLU A CA 1
ATOM 747 C C . GLU A 1 103 ? -2.563 -9.874 -1.458 1.00 94.75 103 GLU A C 1
ATOM 749 O O . GLU A 1 103 ? -3.104 -10.753 -0.794 1.00 94.75 103 GLU A O 1
ATOM 754 N N . TRP A 1 104 ? -1.362 -9.391 -1.147 1.00 94.56 104 TRP A N 1
ATOM 755 C CA . TRP A 1 104 ? -0.564 -9.915 -0.046 1.00 94.56 104 TRP A CA 1
ATOM 756 C C . TRP A 1 104 ? -1.128 -9.593 1.326 1.00 94.56 104 TRP A C 1
ATOM 758 O O . TRP A 1 104 ? -0.833 -10.316 2.273 1.00 94.56 104 TRP A O 1
ATOM 768 N N . VAL A 1 105 ? -1.851 -8.488 1.462 1.00 95.25 105 VAL A N 1
ATOM 769 C CA . VAL A 1 105 ? -2.428 -8.046 2.734 1.00 95.25 105 VAL A CA 1
ATOM 770 C C . VAL A 1 105 ? -3.746 -8.774 3.024 1.00 95.25 105 VAL A C 1
ATOM 772 O O . VAL A 1 105 ? -4.081 -8.984 4.189 1.00 95.25 105 VAL A O 1
ATOM 775 N N . LYS A 1 106 ? -4.471 -9.221 1.994 1.00 94.19 106 LYS A N 1
ATOM 776 C CA . LYS A 1 106 ? -5.697 -10.017 2.153 1.00 94.19 106 LYS A CA 1
ATOM 777 C C . LYS A 1 106 ? -5.411 -11.352 2.839 1.00 94.19 106 LYS A C 1
ATOM 779 O O . LYS A 1 106 ? -4.470 -12.059 2.497 1.00 94.19 106 LYS A O 1
ATOM 784 N N . GLY A 1 107 ? -6.239 -11.704 3.820 1.00 93.06 107 GLY A N 1
ATOM 785 C CA . GLY A 1 107 ? -6.151 -12.960 4.569 1.00 93.06 107 GLY A CA 1
ATOM 786 C C . GLY A 1 107 ? -5.072 -13.000 5.655 1.00 93.06 107 GLY A C 1
ATOM 787 O O . GLY A 1 107 ? -5.084 -13.923 6.473 1.00 93.06 107 GLY A O 1
ATOM 788 N N . LYS A 1 108 ? -4.178 -12.004 5.716 1.00 94.69 108 LYS A N 1
ATOM 789 C CA . LYS A 1 108 ? -3.172 -11.883 6.780 1.00 94.69 108 LYS A CA 1
ATOM 790 C C . LYS A 1 108 ? -3.747 -11.218 8.025 1.00 94.69 108 LYS A C 1
ATOM 792 O O . LYS A 1 108 ? -4.720 -10.463 7.971 1.00 94.69 108 LYS A O 1
ATOM 797 N N . SER A 1 109 ? -3.126 -11.497 9.163 1.00 95.19 109 SER A N 1
ATOM 798 C CA . SER A 1 109 ? -3.355 -10.741 10.396 1.00 95.19 109 SER A CA 1
ATOM 799 C C . SER A 1 109 ? -2.707 -9.353 10.334 1.00 95.19 109 SER A C 1
ATOM 801 O O . SER A 1 109 ? -1.783 -9.109 9.555 1.00 95.19 109 SER A O 1
ATOM 803 N N . VAL A 1 110 ? -3.168 -8.440 11.192 1.00 92.69 110 VAL A N 1
ATOM 804 C CA . VAL A 1 110 ? -2.609 -7.078 11.322 1.00 92.69 110 VAL A CA 1
ATOM 805 C C . VAL A 1 110 ? -1.092 -7.103 11.576 1.00 92.69 110 VAL A C 1
ATOM 807 O O . VAL A 1 110 ? -0.356 -6.306 10.995 1.00 92.69 110 VAL A O 1
ATOM 810 N N . ASP A 1 111 ? -0.604 -8.037 12.396 1.00 92.25 111 ASP A N 1
ATOM 811 C CA . ASP A 1 111 ? 0.820 -8.128 12.742 1.00 92.25 111 ASP A CA 1
ATOM 812 C C . ASP A 1 111 ? 1.669 -8.768 11.637 1.00 92.25 111 ASP A C 1
ATOM 814 O O . ASP A 1 111 ? 2.837 -8.422 11.467 1.00 92.25 111 ASP A O 1
ATOM 818 N N . GLU A 1 112 ? 1.097 -9.678 10.849 1.00 93.38 112 GLU A N 1
ATOM 819 C CA . GLU A 1 112 ? 1.754 -10.222 9.656 1.00 93.38 112 GLU A CA 1
ATOM 820 C C . GLU A 1 112 ? 1.832 -9.189 8.535 1.00 93.38 112 GLU A C 1
ATOM 822 O O . GLU A 1 112 ? 2.843 -9.121 7.836 1.00 93.38 112 GLU A O 1
ATOM 827 N N . ALA A 1 113 ? 0.800 -8.358 8.384 1.00 93.81 113 ALA A N 1
ATOM 828 C CA . ALA A 1 113 ? 0.793 -7.282 7.402 1.00 93.81 113 ALA A CA 1
ATOM 829 C C . ALA A 1 113 ? 1.909 -6.254 7.670 1.00 93.81 113 ALA A C 1
ATOM 831 O O . ALA A 1 113 ? 2.515 -5.759 6.723 1.00 93.81 113 ALA A O 1
ATOM 832 N N . LEU A 1 114 ? 2.259 -6.000 8.939 1.00 93.19 114 LEU A N 1
ATOM 833 C CA . LEU A 1 114 ? 3.389 -5.132 9.309 1.00 93.19 114 LEU A CA 1
ATOM 834 C C . LEU A 1 114 ? 4.766 -5.697 8.952 1.00 93.19 114 LEU A C 1
ATOM 836 O O . LEU A 1 114 ? 5.727 -4.936 8.858 1.00 93.19 114 LEU A O 1
ATOM 840 N N . LYS A 1 115 ? 4.887 -7.018 8.788 1.00 94.75 115 LYS A N 1
ATOM 841 C CA . LYS A 1 115 ? 6.160 -7.669 8.447 1.00 94.75 115 LYS A CA 1
ATOM 842 C C . LYS A 1 115 ? 6.482 -7.585 6.956 1.00 94.75 115 LYS A C 1
ATOM 844 O O . LYS A 1 115 ? 7.595 -7.935 6.572 1.00 94.75 115 LYS A O 1
ATOM 849 N N . ILE A 1 116 ? 5.533 -7.155 6.122 1.00 93.88 116 ILE A N 1
ATOM 850 C CA . ILE A 1 116 ? 5.744 -6.983 4.683 1.00 93.88 116 ILE A CA 1
ATOM 851 C C . ILE A 1 116 ? 6.698 -5.807 4.464 1.00 93.88 116 ILE A C 1
ATOM 853 O O . ILE A 1 116 ? 6.446 -4.705 4.947 1.00 93.88 116 ILE A O 1
ATOM 857 N N . ARG A 1 117 ? 7.784 -6.040 3.721 1.00 94.50 117 ARG A N 1
ATOM 858 C CA . ARG A 1 117 ? 8.792 -5.019 3.414 1.00 94.50 117 ARG A CA 1
ATOM 859 C C . ARG A 1 117 ? 8.834 -4.706 1.925 1.00 94.50 117 ARG A C 1
ATOM 861 O O . ARG A 1 117 ? 8.577 -5.565 1.081 1.00 94.50 117 ARG A O 1
ATOM 868 N N . ASN A 1 118 ? 9.286 -3.501 1.608 1.00 94.31 118 ASN A N 1
ATOM 869 C CA . ASN A 1 118 ? 9.593 -3.033 0.262 1.00 94.31 118 ASN A CA 1
ATOM 870 C C . ASN A 1 118 ? 10.496 -3.999 -0.522 1.00 94.31 118 ASN A C 1
ATOM 872 O O . ASN A 1 118 ? 10.253 -4.255 -1.698 1.00 94.31 118 ASN A O 1
ATOM 876 N N . THR A 1 119 ? 11.510 -4.579 0.126 1.00 93.12 119 THR A N 1
ATOM 877 C CA . THR A 1 119 ? 12.460 -5.500 -0.515 1.00 93.12 119 THR A CA 1
ATOM 878 C C . THR A 1 119 ? 11.791 -6.756 -1.058 1.00 93.12 119 THR A C 1
ATOM 880 O O . THR A 1 119 ? 12.219 -7.266 -2.090 1.00 93.12 119 THR A O 1
ATOM 883 N N . ASP A 1 120 ? 10.737 -7.237 -0.402 1.00 94.31 120 ASP A N 1
ATOM 884 C CA . ASP A 1 120 ? 10.028 -8.445 -0.814 1.00 94.31 120 ASP A CA 1
ATOM 885 C C . ASP A 1 120 ? 9.134 -8.138 -2.031 1.00 94.31 120 ASP A C 1
ATOM 887 O O . ASP A 1 120 ? 9.151 -8.874 -3.016 1.00 94.31 120 ASP A O 1
ATOM 891 N N . ILE A 1 121 ? 8.467 -6.976 -2.027 1.00 94.38 121 ILE A N 1
ATOM 892 C CA . ILE A 1 121 ? 7.671 -6.467 -3.160 1.00 94.38 121 ILE A CA 1
ATOM 893 C C . ILE A 1 121 ? 8.563 -6.211 -4.386 1.00 94.38 121 ILE A C 1
ATOM 895 O O . ILE A 1 121 ? 8.236 -6.607 -5.506 1.00 94.38 121 ILE A O 1
ATOM 899 N N . ALA A 1 122 ? 9.716 -5.565 -4.184 1.00 93.31 122 ALA A N 1
ATOM 900 C CA . ALA A 1 122 ? 10.646 -5.233 -5.259 1.00 93.31 122 ALA A CA 1
ATOM 901 C C . ALA A 1 122 ? 11.250 -6.480 -5.920 1.00 93.31 122 ALA A C 1
ATOM 903 O O . ALA A 1 122 ? 11.432 -6.493 -7.139 1.00 93.31 122 ALA A O 1
ATOM 904 N N . LYS A 1 123 ? 11.532 -7.528 -5.134 1.00 92.44 123 LYS A N 1
ATOM 905 C CA . LYS A 1 123 ? 12.003 -8.823 -5.646 1.00 92.44 123 LYS A CA 1
ATOM 906 C C . LYS A 1 123 ? 10.928 -9.524 -6.465 1.00 92.44 123 LYS A C 1
ATOM 908 O O . LYS A 1 123 ? 11.223 -9.988 -7.563 1.00 92.44 123 LYS A O 1
ATOM 913 N N . GLU A 1 124 ? 9.692 -9.553 -5.972 1.00 92.56 124 GLU A N 1
ATOM 914 C CA . GLU A 1 124 ? 8.592 -10.240 -6.654 1.00 92.56 124 GLU A CA 1
ATOM 915 C C . GLU A 1 124 ? 8.321 -9.648 -8.044 1.00 92.56 124 GLU A C 1
ATOM 917 O O . GLU A 1 124 ? 8.166 -10.387 -9.020 1.00 92.56 124 GLU A O 1
ATOM 922 N N . LEU A 1 125 ? 8.336 -8.314 -8.136 1.00 91.06 125 LEU A N 1
ATOM 923 C CA . LEU A 1 125 ? 8.134 -7.559 -9.375 1.00 91.06 125 LEU A CA 1
ATOM 924 C C . LEU A 1 125 ? 9.412 -7.378 -10.211 1.00 91.06 125 LEU A C 1
ATOM 926 O O . LEU A 1 125 ? 9.333 -6.822 -11.307 1.00 91.06 125 LEU A O 1
ATOM 930 N N . CYS A 1 126 ? 10.568 -7.832 -9.711 1.00 90.25 126 CYS A N 1
ATOM 931 C CA . CYS A 1 126 ? 11.879 -7.674 -10.350 1.00 90.25 126 CYS A CA 1
ATOM 932 C C . CYS A 1 126 ? 12.155 -6.216 -10.761 1.00 90.25 126 CYS A C 1
ATOM 934 O O . CYS A 1 126 ? 12.538 -5.925 -11.898 1.00 90.25 126 CYS A O 1
ATOM 936 N N . LEU A 1 127 ? 11.909 -5.278 -9.839 1.00 88.62 127 LEU A N 1
ATOM 937 C CA . LEU A 1 127 ? 12.031 -3.851 -10.126 1.00 88.62 127 LEU A CA 1
ATOM 938 C C . LEU A 1 127 ? 13.505 -3.442 -10.290 1.00 88.62 127 LEU A C 1
ATOM 940 O O . LEU A 1 127 ? 14.339 -3.794 -9.452 1.00 88.62 127 LEU A O 1
ATOM 944 N N . PRO A 1 128 ? 13.840 -2.634 -11.313 1.00 89.12 128 PRO A N 1
ATOM 945 C CA . PRO A 1 128 ? 15.154 -2.016 -11.406 1.00 89.12 128 PRO A CA 1
ATOM 946 C C . PRO A 1 128 ? 15.346 -0.988 -10.273 1.00 89.12 128 PRO A C 1
ATOM 948 O O . PRO A 1 128 ? 14.365 -0.404 -9.799 1.00 89.12 128 PRO A O 1
ATOM 951 N N . PRO A 1 129 ? 16.597 -0.677 -9.883 1.00 88.81 129 PRO A N 1
ATOM 952 C CA . PRO A 1 129 ? 16.894 0.178 -8.727 1.00 88.81 129 PRO A CA 1
ATOM 953 C C . PRO A 1 129 ? 16.274 1.582 -8.817 1.00 88.81 129 PRO A C 1
ATOM 955 O O . PRO A 1 129 ? 15.903 2.171 -7.807 1.00 88.81 129 PRO A O 1
ATOM 958 N N . VAL A 1 130 ? 16.077 2.094 -10.034 1.00 91.00 130 VAL A N 1
ATOM 959 C CA . VAL A 1 130 ? 15.475 3.413 -10.294 1.00 91.00 130 VAL A CA 1
ATOM 960 C C . VAL A 1 130 ? 14.012 3.497 -9.816 1.00 91.00 130 VAL A C 1
ATOM 962 O O . VAL A 1 130 ? 13.536 4.572 -9.458 1.00 91.00 130 VAL A O 1
ATOM 965 N N . LYS A 1 131 ? 13.284 2.370 -9.771 1.00 90.69 131 LYS A N 1
ATOM 966 C CA . LYS A 1 131 ? 11.846 2.316 -9.430 1.00 90.69 131 LYS A CA 1
ATOM 967 C C . LYS A 1 131 ? 11.565 1.747 -8.037 1.00 90.69 131 LYS A C 1
ATOM 969 O O . LYS A 1 131 ? 10.436 1.373 -7.735 1.00 90.69 131 LYS A O 1
ATOM 974 N N . LEU A 1 132 ? 12.570 1.702 -7.162 1.00 91.75 132 LEU A N 1
ATOM 975 C CA . LEU A 1 132 ? 12.399 1.190 -5.798 1.00 91.75 132 LEU A CA 1
ATOM 976 C C . LEU A 1 132 ? 11.487 2.070 -4.929 1.00 91.75 132 LEU A C 1
ATOM 978 O O . LEU A 1 132 ? 10.840 1.548 -4.021 1.00 91.75 132 LEU A O 1
ATOM 982 N N . HIS A 1 133 ? 11.344 3.363 -5.243 1.00 90.81 133 HIS A N 1
ATOM 983 C CA . HIS A 1 133 ? 10.422 4.259 -4.533 1.00 90.81 133 HIS A CA 1
ATOM 984 C C . HIS A 1 133 ? 8.963 3.762 -4.579 1.00 90.81 133 HIS A C 1
ATOM 986 O O . HIS A 1 133 ? 8.237 3.926 -3.603 1.00 90.81 133 HIS A O 1
ATOM 992 N N . CYS A 1 134 ? 8.551 3.068 -5.649 1.00 92.06 134 CYS A N 1
ATOM 993 C CA . CYS A 1 134 ? 7.211 2.484 -5.762 1.00 92.06 134 CYS A CA 1
ATOM 994 C C . CYS A 1 134 ? 6.958 1.397 -4.704 1.00 92.06 134 CYS A C 1
ATOM 996 O O . CYS A 1 134 ? 5.862 1.293 -4.158 1.00 92.06 134 CYS A O 1
ATOM 998 N N . SER A 1 135 ? 7.984 0.598 -4.395 1.00 93.56 135 SER A N 1
ATOM 999 C CA . SER A 1 135 ? 7.903 -0.448 -3.368 1.00 93.56 135 SER A CA 1
ATOM 1000 C C . SER A 1 135 ? 7.910 0.126 -1.948 1.00 93.56 135 SER A C 1
ATOM 1002 O O . SER A 1 135 ? 7.231 -0.405 -1.072 1.00 93.56 135 SER A O 1
ATOM 1004 N N . MET A 1 136 ? 8.619 1.241 -1.734 1.00 94.19 136 MET A N 1
ATOM 1005 C CA . MET A 1 136 ? 8.601 1.979 -0.466 1.00 94.19 136 MET A CA 1
ATOM 1006 C C . MET A 1 136 ? 7.230 2.605 -0.215 1.00 94.19 136 MET A C 1
ATOM 1008 O O . MET A 1 136 ? 6.671 2.434 0.862 1.00 94.19 136 MET A O 1
ATOM 1012 N N . LEU A 1 137 ? 6.643 3.233 -1.239 1.00 94.75 137 LEU A N 1
ATOM 1013 C CA . LEU A 1 137 ? 5.308 3.822 -1.154 1.00 94.75 137 LEU A CA 1
ATOM 1014 C C . LEU A 1 137 ? 4.250 2.785 -0.747 1.00 94.75 137 LEU A C 1
ATOM 1016 O O . LEU A 1 137 ? 3.391 3.076 0.083 1.00 94.75 137 LEU A O 1
ATOM 1020 N N . ALA A 1 138 ? 4.326 1.571 -1.300 1.00 95.00 138 ALA A N 1
ATOM 1021 C CA . ALA A 1 138 ? 3.411 0.486 -0.956 1.00 95.00 138 ALA A CA 1
ATOM 1022 C C . ALA A 1 138 ? 3.560 0.033 0.509 1.00 95.00 138 ALA A C 1
ATOM 1024 O O . ALA A 1 138 ? 2.558 -0.163 1.196 1.00 95.00 138 ALA A O 1
ATOM 1025 N N . GLU A 1 139 ? 4.791 -0.094 1.010 1.00 95.31 139 GLU A N 1
ATOM 1026 C CA . GLU A 1 139 ? 5.058 -0.415 2.418 1.00 95.31 139 GLU A CA 1
ATOM 1027 C C . GLU A 1 139 ? 4.525 0.677 3.359 1.00 95.31 139 GLU A C 1
ATOM 1029 O O . GLU A 1 139 ? 3.829 0.382 4.336 1.00 95.31 139 GLU A O 1
ATOM 1034 N N . ASP A 1 140 ? 4.803 1.941 3.040 1.00 95.62 140 ASP A N 1
ATOM 1035 C CA . ASP A 1 140 ? 4.347 3.087 3.824 1.00 95.62 140 ASP A CA 1
ATOM 1036 C C . ASP A 1 140 ? 2.816 3.170 3.847 1.00 95.62 140 ASP A C 1
ATOM 1038 O O . ASP A 1 140 ? 2.221 3.436 4.895 1.00 95.62 140 ASP A O 1
ATOM 1042 N N . ALA A 1 141 ? 2.156 2.863 2.726 1.00 96.00 141 ALA A N 1
ATOM 1043 C CA . ALA A 1 141 ? 0.699 2.804 2.640 1.00 96.00 141 ALA A CA 1
ATOM 1044 C C . ALA A 1 141 ? 0.103 1.738 3.573 1.00 96.00 141 ALA A C 1
ATOM 1046 O O . ALA A 1 141 ? -0.895 2.004 4.248 1.00 96.00 141 ALA A O 1
ATOM 1047 N N . ILE A 1 142 ? 0.712 0.547 3.636 1.00 95.88 142 ILE A N 1
ATOM 1048 C CA . ILE A 1 142 ? 0.281 -0.538 4.532 1.00 95.88 142 ILE A CA 1
ATOM 1049 C C . ILE A 1 142 ? 0.415 -0.092 5.989 1.00 95.88 142 ILE A C 1
ATOM 1051 O O . ILE A 1 142 ? -0.538 -0.199 6.764 1.00 95.88 142 ILE A O 1
ATOM 1055 N N . LYS A 1 143 ? 1.571 0.465 6.360 1.00 95.62 143 LYS A N 1
ATOM 1056 C CA . LYS A 1 143 ? 1.824 0.960 7.720 1.00 95.62 143 LYS A CA 1
ATOM 1057 C C . LYS A 1 143 ? 0.840 2.058 8.120 1.00 95.62 143 LYS A C 1
ATOM 1059 O O . LYS A 1 143 ? 0.300 2.006 9.223 1.00 95.62 143 LYS A O 1
ATOM 1064 N N . ALA A 1 144 ? 0.572 3.006 7.223 1.00 96.12 144 ALA A N 1
ATOM 1065 C CA . ALA A 1 144 ? -0.384 4.086 7.449 1.00 96.12 144 ALA A CA 1
ATOM 1066 C C . ALA A 1 144 ? -1.825 3.571 7.611 1.00 96.12 144 ALA A C 1
ATOM 1068 O O . ALA A 1 144 ? -2.562 4.045 8.472 1.00 96.12 144 ALA A O 1
ATOM 1069 N N . ALA A 1 145 ? -2.237 2.575 6.823 1.00 96.00 145 ALA A N 1
ATOM 1070 C CA . ALA A 1 145 ? -3.573 1.996 6.945 1.00 96.00 145 ALA A CA 1
ATOM 1071 C C . ALA A 1 145 ? -3.758 1.230 8.267 1.00 96.00 145 ALA A C 1
ATOM 1073 O O . ALA A 1 145 ? -4.815 1.318 8.896 1.00 96.00 145 ALA A O 1
ATOM 1074 N N . LEU A 1 146 ? -2.727 0.506 8.713 1.00 94.75 146 LEU A N 1
ATOM 1075 C CA . LEU A 1 146 ? -2.749 -0.238 9.975 1.00 94.75 146 LEU A CA 1
ATOM 1076 C C . LEU A 1 146 ? -2.672 0.693 11.193 1.00 94.75 146 LEU A C 1
ATOM 1078 O O . LEU A 1 146 ? -3.307 0.412 12.211 1.00 94.75 146 LEU A O 1
ATOM 1082 N N . SER A 1 147 ? -1.930 1.802 11.109 1.00 94.50 147 SER A N 1
ATOM 1083 C CA . SER A 1 147 ? -1.889 2.798 12.184 1.00 94.50 147 SER A CA 1
ATOM 1084 C C . SER A 1 147 ? -3.230 3.520 12.339 1.00 94.50 147 SER A C 1
ATOM 1086 O O . SER A 1 147 ? -3.710 3.632 13.465 1.00 94.50 147 SER A O 1
ATOM 1088 N N . ASP A 1 148 ? -3.884 3.909 11.238 1.00 94.75 148 ASP A N 1
ATOM 1089 C CA . ASP A 1 148 ? -5.240 4.482 11.262 1.00 94.75 148 ASP A CA 1
ATOM 1090 C C . ASP A 1 148 ? -6.246 3.515 11.904 1.00 94.75 148 ASP A C 1
ATOM 1092 O O . ASP A 1 148 ? -7.017 3.906 12.782 1.00 94.75 148 ASP A O 1
ATOM 1096 N N . TYR A 1 149 ? -6.183 2.226 11.547 1.00 94.00 149 TYR A N 1
ATOM 1097 C CA . TYR A 1 149 ? -7.017 1.198 12.172 1.00 94.00 149 TYR A CA 1
ATOM 1098 C C . TYR A 1 149 ? -6.799 1.123 13.692 1.00 94.00 149 TYR A C 1
ATOM 1100 O O . TYR A 1 149 ? -7.762 1.184 14.456 1.00 94.00 149 TYR A O 1
ATOM 1108 N N . ARG A 1 150 ? -5.542 1.058 14.152 1.00 92.25 150 ARG A N 1
ATOM 1109 C CA . ARG A 1 150 ? -5.212 1.009 15.589 1.00 92.25 150 ARG A CA 1
ATOM 1110 C C . ARG A 1 150 ? -5.724 2.239 16.341 1.00 92.25 150 ARG A C 1
ATOM 1112 O O . ARG A 1 150 ? -6.333 2.095 17.396 1.00 92.25 150 ARG A O 1
ATOM 1119 N N . VAL A 1 151 ? -5.559 3.434 15.769 1.00 93.00 151 VAL A N 1
ATOM 1120 C CA . VAL A 1 151 ? -6.061 4.683 16.363 1.00 93.00 151 VAL A CA 1
ATOM 1121 C C . VAL A 1 151 ? -7.585 4.658 16.508 1.00 93.00 151 VAL A C 1
ATOM 1123 O O . VAL A 1 151 ? -8.102 5.057 17.551 1.00 93.00 151 VAL A O 1
ATOM 1126 N N . LYS A 1 152 ? -8.319 4.155 15.507 1.00 90.44 152 LYS A N 1
ATOM 1127 C CA . LYS A 1 152 ? -9.784 4.021 15.584 1.00 90.44 152 LYS A CA 1
ATOM 1128 C C . LYS A 1 152 ? -10.224 3.072 16.701 1.00 90.44 152 LYS A C 1
ATOM 1130 O O . LYS A 1 152 ? -11.131 3.422 17.455 1.00 90.44 152 LYS A O 1
ATOM 1135 N N . GLN A 1 153 ? -9.548 1.933 16.851 1.00 90.19 153 GLN A N 1
ATOM 1136 C CA . GLN A 1 153 ? -9.828 0.966 17.919 1.00 90.19 153 GLN A CA 1
ATOM 1137 C C . GLN A 1 153 ? -9.542 1.549 19.315 1.00 90.19 153 GLN A C 1
ATOM 1139 O O . GLN A 1 153 ? -10.351 1.411 20.236 1.00 90.19 153 GLN A O 1
ATOM 1144 N N . ASP A 1 154 ? -8.436 2.281 19.472 1.00 90.88 154 ASP A N 1
ATOM 1145 C CA . ASP A 1 154 ? -8.087 2.933 20.739 1.00 90.88 154 ASP A CA 1
ATOM 1146 C C . ASP A 1 154 ? -9.064 4.056 21.110 1.00 90.88 154 ASP A C 1
ATOM 1148 O O . ASP A 1 154 ? -9.431 4.205 22.281 1.00 90.88 154 ASP A O 1
ATOM 1152 N N . MET A 1 155 ? -9.508 4.851 20.131 1.00 88.75 155 MET A N 1
ATOM 1153 C CA . MET A 1 155 ? -10.532 5.876 20.352 1.00 88.75 155 MET A CA 1
ATOM 1154 C C . MET A 1 155 ? -11.855 5.254 20.802 1.00 88.75 155 MET A C 1
ATOM 1156 O O . MET A 1 155 ? -12.464 5.748 21.749 1.00 88.75 155 MET A O 1
ATOM 1160 N N . GLU A 1 156 ? -12.279 4.150 20.188 1.00 84.50 156 GLU A N 1
ATOM 1161 C CA . GLU A 1 156 ? -13.491 3.439 20.595 1.00 84.50 156 GLU A CA 1
ATOM 1162 C C . GLU A 1 156 ? -13.378 2.872 22.010 1.00 84.50 156 GLU A C 1
ATOM 1164 O O . GLU A 1 156 ? -14.283 3.064 22.822 1.00 84.50 156 GLU A O 1
ATOM 1169 N N . LYS A 1 157 ? -12.242 2.259 22.359 1.00 86.25 157 LYS A N 1
ATOM 1170 C CA . LYS A 1 157 ? -12.006 1.751 23.716 1.00 86.25 157 LYS A CA 1
ATOM 1171 C C . LYS A 1 157 ? -12.084 2.864 24.765 1.00 86.25 157 LYS A C 1
ATOM 1173 O O . LYS A 1 157 ? -12.653 2.655 25.837 1.00 86.25 157 LYS A O 1
ATOM 1178 N N . LYS A 1 158 ? -11.570 4.061 24.454 1.00 88.12 158 LYS A N 1
ATOM 1179 C CA . LYS A 1 158 ? -11.679 5.251 25.320 1.00 88.12 158 LYS A CA 1
ATOM 1180 C C . LYS A 1 158 ? -13.122 5.751 25.441 1.00 88.12 158 LYS A C 1
ATOM 1182 O O . LYS A 1 158 ? -13.543 6.101 26.541 1.00 88.12 158 LYS A O 1
ATOM 1187 N N . LEU A 1 159 ? -13.883 5.756 24.345 1.00 85.12 159 LEU A N 1
ATOM 1188 C CA . LEU A 1 159 ? -15.307 6.120 24.345 1.00 85.12 159 LEU A CA 1
ATOM 1189 C C . LEU A 1 159 ? -16.156 5.115 25.138 1.00 85.12 159 LEU A C 1
ATOM 1191 O O . LEU A 1 159 ? -17.053 5.506 25.885 1.00 85.12 159 LEU A O 1
ATOM 1195 N N . LEU A 1 160 ? -15.854 3.820 25.029 1.00 83.19 160 LEU A N 1
ATOM 1196 C CA . LEU A 1 160 ? -16.530 2.786 25.806 1.00 83.19 160 LEU A CA 1
ATOM 1197 C C . LEU A 1 160 ? -16.201 2.930 27.298 1.00 83.19 160 LEU A C 1
ATOM 1199 O O . LEU A 1 160 ? -17.114 2.931 28.124 1.00 83.19 160 LEU A O 1
ATOM 1203 N N . ALA A 1 161 ? -14.928 3.148 27.637 1.00 82.31 161 ALA A N 1
ATOM 1204 C CA . ALA A 1 161 ? -14.485 3.378 29.010 1.00 82.31 161 ALA A CA 1
ATOM 1205 C C . ALA A 1 161 ? -15.156 4.610 29.651 1.00 82.31 161 ALA A C 1
ATOM 1207 O O . ALA A 1 161 ? -15.660 4.511 30.772 1.00 82.31 161 ALA A O 1
ATOM 1208 N N . SER A 1 162 ? -15.258 5.741 28.943 1.00 73.06 162 SER A N 1
ATOM 1209 C CA . SER A 1 162 ? -15.928 6.940 29.475 1.00 73.06 162 SER A CA 1
ATOM 1210 C C . SER A 1 162 ? -17.438 6.743 29.669 1.00 73.06 162 SER A C 1
ATOM 1212 O O . SER A 1 162 ? -18.010 7.237 30.642 1.00 73.06 162 SER A O 1
ATOM 1214 N N . SER A 1 163 ? -18.090 5.950 28.810 1.00 65.25 163 SER A N 1
ATOM 1215 C CA . SER A 1 163 ? -19.509 5.601 28.976 1.00 65.25 163 SER A CA 1
ATOM 1216 C C . SER A 1 163 ? -19.764 4.711 30.203 1.00 65.25 163 SER A C 1
ATOM 1218 O O . SER A 1 163 ? -20.791 4.846 30.874 1.00 65.25 163 SER A O 1
ATOM 1220 N N . THR A 1 164 ? -18.817 3.828 30.541 1.00 64.19 164 THR A N 1
ATOM 1221 C CA . THR A 1 164 ? -18.910 2.979 31.738 1.00 64.19 164 THR A CA 1
ATOM 1222 C C . THR A 1 164 ? -18.655 3.751 33.031 1.00 64.19 164 THR A C 1
ATOM 1224 O O . THR A 1 164 ? -19.254 3.423 34.057 1.00 64.19 164 THR A O 1
ATOM 1227 N N . ASP A 1 165 ? -17.850 4.815 32.976 1.00 60.28 165 ASP A N 1
ATOM 1228 C CA . ASP A 1 165 ? -17.568 5.670 34.131 1.00 60.28 165 ASP A CA 1
ATOM 1229 C C . ASP A 1 165 ? -18.795 6.514 34.529 1.00 60.28 165 ASP A C 1
ATOM 1231 O O . ASP A 1 165 ? -19.120 6.640 35.706 1.00 60.28 165 ASP A O 1
ATOM 1235 N N . LEU A 1 166 ? -19.608 6.958 33.559 1.00 54.72 166 LEU A N 1
ATOM 1236 C CA . LEU A 1 166 ? -20.893 7.627 33.829 1.00 54.72 166 LEU A CA 1
ATOM 1237 C C . LEU A 1 166 ? -21.926 6.724 34.533 1.00 54.72 166 LEU A C 1
ATOM 1239 O O . LEU A 1 166 ? -22.748 7.220 35.307 1.00 54.72 166 LEU A O 1
ATOM 1243 N N . ARG A 1 167 ? -21.886 5.400 34.313 1.00 51.81 167 ARG A N 1
ATOM 1244 C CA . ARG A 1 167 ? -22.754 4.446 35.036 1.00 51.81 167 ARG A CA 1
ATOM 1245 C C . ARG A 1 167 ? -22.255 4.139 36.451 1.00 51.81 167 ARG A C 1
ATOM 1247 O O . ARG A 1 167 ? -23.081 3.867 37.317 1.00 51.81 167 ARG A O 1
ATOM 1254 N N . ARG A 1 168 ? -20.945 4.220 36.714 1.00 49.06 168 ARG A N 1
ATOM 1255 C CA . ARG A 1 168 ? -20.371 4.108 38.072 1.00 49.06 168 ARG A CA 1
ATOM 1256 C C . ARG A 1 168 ? -20.398 5.432 38.850 1.00 49.06 168 ARG A C 1
ATOM 1258 O O . ARG A 1 168 ? -20.435 5.406 40.074 1.00 49.06 168 ARG A O 1
ATOM 1265 N N . GLY A 1 169 ? -20.477 6.566 38.155 1.00 42.44 169 GLY A N 1
ATOM 1266 C CA . GLY A 1 169 ? -20.542 7.918 38.719 1.00 42.44 169 GLY A CA 1
ATOM 1267 C C . GLY A 1 169 ? -21.941 8.445 39.072 1.00 42.44 169 GLY A C 1
ATOM 1268 O O . GLY A 1 169 ? -22.058 9.605 39.455 1.00 42.44 169 GLY A O 1
ATOM 1269 N N . SER A 1 170 ? -23.007 7.635 38.987 1.00 42.03 170 SER A N 1
ATOM 1270 C CA . SER A 1 170 ? -24.335 8.013 39.525 1.00 42.03 170 SER A CA 1
ATOM 1271 C C . SER A 1 170 ? -24.520 7.703 41.020 1.00 42.03 170 SER A C 1
ATOM 1273 O O . SER A 1 170 ? -25.625 7.823 41.542 1.00 42.03 170 SER A O 1
ATOM 1275 N N . ALA A 1 171 ? -23.442 7.390 41.743 1.00 47.28 171 ALA A N 1
ATOM 1276 C CA . ALA A 1 171 ? -23.403 7.496 43.196 1.00 47.28 171 ALA A CA 1
ATOM 1277 C C . ALA A 1 171 ? -22.341 8.533 43.598 1.00 47.28 171 ALA A C 1
ATOM 1279 O O . ALA A 1 171 ? -21.148 8.314 43.423 1.00 47.28 171 ALA A O 1
ATOM 1280 N N . SER A 1 172 ? -22.807 9.644 44.177 1.00 46.16 172 SER A N 1
ATOM 1281 C CA . SER A 1 172 ? -22.024 10.660 44.902 1.00 46.16 172 SER A CA 1
ATOM 1282 C C . SER A 1 172 ? -21.358 11.775 44.083 1.00 46.16 172 SER A C 1
ATOM 1284 O O . SER A 1 172 ? -20.142 11.855 43.955 1.00 46.16 172 SER A O 1
ATOM 1286 N N . LYS A 1 173 ? -22.168 12.768 43.700 1.00 42.00 173 LYS A N 1
ATOM 1287 C CA . LYS A 1 173 ? -21.975 14.147 44.190 1.00 42.00 173 LYS A CA 1
ATOM 1288 C C . LYS A 1 173 ? -23.268 14.931 44.000 1.00 42.00 173 LYS A C 1
ATOM 1290 O O . LYS A 1 173 ? -23.653 15.292 42.889 1.00 42.00 173 LYS A O 1
ATOM 1295 N N . ALA A 1 174 ? -23.965 15.163 45.108 1.00 41.25 174 ALA A N 1
ATOM 1296 C CA . ALA A 1 174 ? -25.036 16.138 45.176 1.00 41.25 174 ALA A CA 1
ATOM 1297 C C . ALA A 1 174 ? -24.440 17.515 44.845 1.00 41.25 174 ALA A C 1
ATOM 1299 O O . ALA A 1 174 ? -23.837 18.152 45.703 1.00 41.25 174 ALA A O 1
ATOM 1300 N N . LEU A 1 175 ? -24.551 17.951 43.585 1.00 47.69 175 LEU A N 1
ATOM 1301 C CA . LEU A 1 175 ? -24.319 19.353 43.252 1.00 47.69 175 LEU A CA 1
ATOM 1302 C C . LEU A 1 175 ? -25.328 20.193 44.030 1.00 47.69 175 LEU A C 1
ATOM 1304 O O . LEU A 1 175 ? -26.538 19.950 43.962 1.00 47.69 175 LEU A O 1
ATOM 1308 N N . SER A 1 176 ? -24.794 21.166 44.758 1.00 51.72 176 SER A N 1
ATOM 1309 C CA . SER A 1 176 ? -25.552 22.152 45.510 1.00 51.72 176 SER A CA 1
ATOM 1310 C C . SER A 1 176 ? -26.563 22.861 44.595 1.00 51.72 176 SER A C 1
ATOM 1312 O O . SER A 1 176 ? -26.325 23.069 43.400 1.00 51.72 176 SER A O 1
ATOM 1314 N N . GLY A 1 177 ? -27.737 23.201 45.136 1.00 47.03 177 GLY A N 1
ATOM 1315 C CA . GLY A 1 177 ? -28.887 23.704 44.368 1.00 47.03 177 GLY A CA 1
ATOM 1316 C C . GLY A 1 177 ? -28.631 24.978 43.549 1.00 47.03 177 GLY A C 1
ATOM 1317 O O . GLY A 1 177 ? -29.424 25.307 42.665 1.00 47.03 177 GLY A O 1
ATOM 1318 N N . THR A 1 178 ? -27.520 25.670 43.798 1.00 56.94 178 THR A N 1
ATOM 1319 C CA . THR A 1 178 ? -27.112 26.913 43.137 1.00 56.94 178 THR A CA 1
ATOM 1320 C C . THR A 1 178 ? -26.420 26.664 41.789 1.00 56.94 178 THR A C 1
ATOM 1322 O O . THR A 1 178 ? -26.718 27.352 40.813 1.00 56.94 178 THR A O 1
ATOM 1325 N N . GLU A 1 179 ? -25.587 25.623 41.673 1.00 50.38 179 GLU A N 1
ATOM 1326 C CA . GLU A 1 179 ? -24.832 25.303 40.443 1.00 50.38 179 GLU A CA 1
ATOM 1327 C C . GLU A 1 179 ? -25.727 24.706 39.347 1.00 50.38 179 GLU A C 1
ATOM 1329 O O . GLU A 1 179 ? -25.545 24.971 38.157 1.00 50.38 179 GL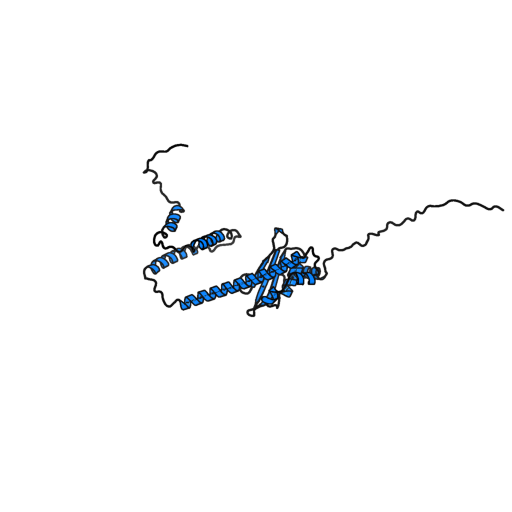U A O 1
ATOM 1334 N N . ARG A 1 180 ? -26.778 23.970 39.738 1.00 53.91 180 ARG A N 1
ATOM 1335 C CA . ARG A 1 180 ? -27.774 23.429 38.797 1.00 53.91 180 ARG A CA 1
ATOM 1336 C C . ARG A 1 180 ? -28.550 24.528 38.069 1.00 53.91 180 ARG A C 1
ATOM 1338 O O . ARG A 1 180 ? -28.924 24.327 36.918 1.00 53.91 180 ARG A O 1
ATOM 1345 N N . ARG A 1 181 ? -28.770 25.689 38.700 1.00 56.88 181 ARG A N 1
ATOM 1346 C CA . ARG A 1 181 ? -29.475 26.823 38.074 1.00 56.88 181 ARG A CA 1
ATOM 1347 C C . ARG A 1 181 ? -28.609 27.533 37.033 1.00 56.88 181 ARG A C 1
ATOM 1349 O O . ARG A 1 181 ? -29.121 27.877 35.971 1.00 56.88 181 ARG A O 1
ATOM 1356 N N . GLN A 1 182 ? -27.308 27.680 37.289 1.00 58.22 182 GLN A N 1
ATOM 1357 C CA . GLN A 1 182 ? -26.374 28.247 36.310 1.00 58.22 182 GLN A CA 1
ATOM 1358 C C . GLN A 1 182 ? -26.153 27.309 35.116 1.00 58.22 182 GLN A C 1
ATOM 1360 O O . GLN A 1 182 ? -26.202 27.760 33.972 1.00 58.22 182 GLN A O 1
ATOM 1365 N N . LEU A 1 183 ? -26.015 25.997 35.346 1.00 57.91 183 LEU A N 1
ATOM 1366 C CA . LEU A 1 183 ? -25.820 25.033 34.258 1.00 57.91 183 LEU A CA 1
ATOM 1367 C C . LEU A 1 183 ? -27.059 24.900 33.356 1.00 57.91 183 LEU A C 1
ATOM 1369 O O . LEU A 1 183 ? -26.927 24.763 32.141 1.00 57.91 183 LEU A O 1
ATOM 1373 N N . LEU A 1 184 ? -28.271 24.982 33.925 1.00 59.91 184 LEU A N 1
ATOM 1374 C CA . LEU A 1 184 ? -29.512 24.932 33.144 1.00 59.91 184 LEU A CA 1
ATOM 1375 C C . LEU A 1 184 ? -29.695 26.177 32.266 1.00 59.91 184 LEU A C 1
ATOM 1377 O O . LEU A 1 184 ? -30.231 26.061 31.165 1.00 59.91 184 LEU A O 1
ATOM 1381 N N . LEU A 1 185 ? -29.240 27.349 32.730 1.00 60.03 185 LEU A N 1
ATOM 1382 C CA . LEU A 1 185 ? -29.241 28.572 31.927 1.00 60.03 185 LEU A CA 1
ATOM 1383 C C . LEU A 1 185 ? -28.264 28.460 30.752 1.00 60.03 185 LEU A C 1
ATOM 1385 O O . LEU A 1 185 ? -28.663 28.733 29.626 1.00 60.03 185 LEU A O 1
ATOM 1389 N N . ILE A 1 186 ? -27.040 27.975 30.996 1.00 61.25 186 ILE A N 1
ATOM 1390 C CA . ILE A 1 186 ? -26.000 27.791 29.966 1.00 61.25 186 ILE A CA 1
ATOM 1391 C C . ILE A 1 186 ? -26.418 26.741 28.921 1.00 61.25 186 ILE A C 1
ATOM 1393 O O . ILE A 1 186 ? -26.212 26.920 27.720 1.00 61.25 186 ILE A O 1
ATOM 1397 N N . LEU A 1 187 ? -27.063 25.653 29.352 1.00 59.06 187 LEU A N 1
ATOM 1398 C CA . LEU A 1 187 ? -27.588 24.630 28.444 1.00 59.06 187 LEU A CA 1
ATOM 1399 C C . LEU A 1 187 ? -28.807 25.117 27.646 1.00 59.06 187 LEU A C 1
ATOM 1401 O O . LEU A 1 187 ? -29.011 24.657 26.520 1.00 59.06 187 LEU A O 1
ATOM 1405 N N . ARG A 1 188 ? -29.599 26.057 28.182 1.00 56.03 188 ARG A N 1
ATOM 1406 C CA . ARG A 1 188 ? -30.684 26.714 27.434 1.00 56.03 188 ARG A CA 1
ATOM 1407 C C . ARG A 1 188 ? -30.143 27.652 26.358 1.00 56.03 188 ARG A C 1
ATOM 1409 O O . ARG A 1 188 ? -30.652 27.609 25.243 1.00 56.03 188 ARG A O 1
ATOM 1416 N N . THR A 1 189 ? -29.093 28.425 26.637 1.00 54.06 189 THR A N 1
ATOM 1417 C CA . THR A 1 189 ? -28.456 29.295 25.632 1.00 54.06 189 THR A CA 1
ATOM 1418 C C . THR A 1 189 ? -27.702 28.508 24.562 1.00 54.06 189 THR A C 1
ATOM 1420 O O . THR A 1 189 ? -27.813 28.841 23.387 1.00 54.06 189 THR A O 1
ATOM 1423 N N . CYS A 1 190 ? -27.034 27.402 24.906 1.00 50.84 190 CYS A N 1
ATOM 1424 C CA . CYS A 1 190 ? -26.378 26.547 23.902 1.00 50.84 190 CYS A CA 1
ATOM 1425 C C . CYS A 1 190 ? -27.357 25.792 22.988 1.00 50.84 190 CYS A C 1
ATOM 1427 O O . CYS A 1 190 ? -26.979 25.370 21.897 1.00 50.84 190 CYS A O 1
ATOM 1429 N N . ARG A 1 191 ? -28.609 25.580 23.413 1.00 45.59 191 ARG A N 1
ATOM 1430 C CA . ARG A 1 191 ? -29.624 24.926 22.571 1.00 45.59 191 ARG A CA 1
ATOM 1431 C C . ARG A 1 191 ? -30.232 25.887 21.540 1.00 45.59 191 ARG A C 1
ATOM 1433 O O . ARG A 1 191 ? -30.713 25.418 20.517 1.00 45.59 191 ARG A O 1
ATOM 1440 N N . LEU A 1 192 ? -30.155 27.199 21.776 1.00 45.44 192 LEU A N 1
ATOM 1441 C CA . LEU A 1 192 ? -30.612 28.232 20.840 1.00 45.44 192 LEU A CA 1
ATOM 1442 C C . LEU A 1 192 ? -29.628 28.468 19.684 1.00 45.44 192 LEU A C 1
ATOM 1444 O O . LEU A 1 192 ? -30.068 28.706 18.571 1.00 45.44 192 LEU A O 1
ATOM 1448 N N . THR A 1 193 ? -28.318 28.313 19.892 1.00 45.88 193 THR A N 1
ATOM 1449 C CA . THR A 1 193 ? -27.315 28.510 18.823 1.00 45.88 193 THR A CA 1
ATOM 1450 C C . THR A 1 193 ? -27.143 27.308 17.892 1.00 45.88 193 THR A C 1
ATOM 1452 O O . THR A 1 193 ? -26.457 27.404 16.879 1.00 45.88 193 THR A O 1
ATOM 1455 N N . ARG A 1 194 ? -27.746 26.159 18.221 1.00 42.25 194 ARG A N 1
ATOM 1456 C CA . ARG A 1 194 ? -27.611 24.920 17.436 1.00 42.25 194 ARG A CA 1
ATOM 1457 C C . ARG A 1 194 ? -28.688 24.753 16.360 1.00 42.25 194 ARG A C 1
ATOM 1459 O O . ARG A 1 194 ? -28.578 23.827 15.565 1.00 42.25 194 ARG A O 1
ATOM 1466 N N . ALA A 1 195 ? -29.706 25.615 16.338 1.00 44.78 195 ALA A N 1
ATOM 1467 C CA . ALA A 1 195 ? -30.842 25.493 15.425 1.00 44.78 195 ALA A CA 1
ATOM 1468 C C . ALA A 1 195 ? -30.602 26.076 14.014 1.00 44.78 195 ALA A C 1
ATOM 1470 O O . ALA A 1 195 ? -31.386 25.775 13.125 1.00 44.78 195 ALA A O 1
ATOM 1471 N N . ASP A 1 196 ? -29.508 26.812 13.772 1.00 42.09 196 ASP A N 1
ATOM 1472 C CA . ASP A 1 196 ? -29.289 27.530 12.498 1.00 42.09 196 ASP A CA 1
ATOM 1473 C C . ASP A 1 196 ? -28.212 26.921 11.575 1.00 42.09 196 ASP A C 1
ATOM 1475 O O . ASP A 1 196 ? -27.688 27.597 10.694 1.00 42.09 196 ASP A O 1
ATOM 1479 N N . SER A 1 197 ? -27.846 25.642 11.731 1.00 47.88 197 SER A N 1
ATOM 1480 C CA . SER A 1 197 ? -26.810 25.027 10.873 1.00 47.88 197 SER A CA 1
ATOM 1481 C C . SER A 1 197 ? -27.202 23.678 10.274 1.00 47.88 197 SER A C 1
ATOM 1483 O O . SER A 1 197 ? -26.435 22.721 10.306 1.00 47.88 197 SER A O 1
ATOM 1485 N N . GLU A 1 198 ? -28.389 23.602 9.676 1.00 48.78 198 GLU A N 1
ATOM 1486 C CA . GLU A 1 198 ? -28.718 22.539 8.720 1.00 48.78 198 GLU A CA 1
ATOM 1487 C C . GLU A 1 198 ? -29.022 23.154 7.350 1.00 48.78 198 GLU A C 1
ATOM 1489 O O . GLU A 1 198 ? -30.139 23.559 7.049 1.00 48.78 198 GLU A O 1
ATOM 1494 N N . GLY A 1 199 ? -27.983 23.246 6.514 1.00 36.59 199 GLY A N 1
ATOM 1495 C CA . GLY A 1 199 ? -28.105 23.705 5.133 1.00 36.59 199 GLY A CA 1
ATOM 1496 C C . GLY A 1 199 ? -26.787 23.663 4.355 1.00 36.59 199 GLY A C 1
ATOM 1497 O O . GLY A 1 199 ? -26.004 24.598 4.419 1.00 36.59 199 GLY A O 1
ATOM 1498 N N . GLY A 1 200 ? -26.576 22.582 3.594 1.00 33.59 200 GLY A N 1
ATOM 1499 C CA . GLY A 1 200 ? -25.912 22.601 2.279 1.00 33.59 200 GLY A CA 1
ATOM 1500 C C . GLY A 1 200 ? -24.415 22.945 2.159 1.00 33.59 200 GLY A C 1
ATOM 1501 O O . GLY A 1 200 ? -24.024 24.102 2.115 1.00 33.59 200 GLY A O 1
ATOM 1502 N N . SER A 1 201 ? -23.606 21.903 1.927 1.00 41.44 201 SER A N 1
ATOM 1503 C CA . SER A 1 201 ? -22.447 21.836 1.006 1.00 41.44 201 SER A CA 1
ATOM 1504 C C . SER A 1 201 ? -21.585 23.091 0.736 1.00 41.44 201 SER A C 1
ATOM 1506 O O . SER A 1 201 ? -21.947 23.912 -0.105 1.00 41.44 201 SER A O 1
ATOM 1508 N N . ARG A 1 202 ? -20.342 23.116 1.252 1.00 34.38 202 ARG A N 1
ATOM 1509 C CA . ARG A 1 202 ? -19.127 23.517 0.496 1.00 34.38 202 ARG A CA 1
ATOM 1510 C C . ARG A 1 202 ? -17.831 23.350 1.313 1.00 34.38 202 ARG A C 1
ATOM 1512 O O . ARG A 1 202 ? -17.602 24.036 2.297 1.00 34.38 202 ARG A O 1
ATOM 1519 N N . THR A 1 203 ? -17.005 22.409 0.858 1.00 39.25 203 THR A N 1
ATOM 1520 C CA . THR A 1 203 ? -15.553 22.536 0.602 1.00 39.25 203 THR A CA 1
ATOM 1521 C C . THR A 1 203 ? -14.637 23.288 1.594 1.00 39.25 203 THR A C 1
ATOM 1523 O O . THR A 1 203 ? -14.606 24.511 1.657 1.00 39.25 203 THR A O 1
ATOM 1526 N N . GLU A 1 204 ? -13.755 22.501 2.225 1.00 46.25 204 GLU A N 1
ATOM 1527 C CA . GLU A 1 204 ? -12.278 22.638 2.188 1.00 46.25 204 GLU A CA 1
ATOM 1528 C C . GLU A 1 204 ? -11.525 23.816 2.837 1.00 46.25 204 GLU A C 1
ATOM 1530 O O . GLU A 1 204 ? -10.300 23.823 2.768 1.00 46.25 204 GLU A O 1
ATOM 1535 N N . MET A 1 205 ? -12.152 24.731 3.580 1.00 37.50 205 MET A N 1
ATOM 1536 C CA . MET A 1 205 ? -11.402 25.812 4.266 1.00 37.50 205 MET A CA 1
ATOM 1537 C C . MET A 1 205 ? -11.611 25.931 5.784 1.00 37.50 205 MET A C 1
ATOM 1539 O O . MET A 1 205 ? -11.334 26.971 6.363 1.00 37.50 205 MET A O 1
ATOM 1543 N N . GLN A 1 206 ? -12.032 24.868 6.478 1.00 39.94 206 GLN A N 1
ATOM 1544 C CA . GLN A 1 206 ? -12.203 24.900 7.948 1.00 39.94 206 GLN A CA 1
ATOM 1545 C C . GLN A 1 206 ? -11.180 24.072 8.746 1.00 39.94 206 GLN A C 1
ATOM 1547 O O . GLN A 1 206 ? -11.260 23.988 9.972 1.00 39.94 206 GLN A O 1
ATOM 1552 N N . PHE A 1 207 ? -10.172 23.490 8.089 1.00 38.41 207 PHE A N 1
ATOM 1553 C CA . PHE A 1 207 ? -9.154 22.678 8.771 1.00 38.41 207 PHE A CA 1
ATOM 1554 C C . PHE A 1 207 ? -7.996 23.500 9.377 1.00 38.41 207 PHE A C 1
ATOM 1556 O O . PHE A 1 207 ? -7.265 22.989 10.222 1.00 38.41 207 PHE A O 1
ATOM 1563 N N . ALA A 1 208 ? -7.845 24.778 9.003 1.00 38.97 208 ALA A N 1
ATOM 1564 C CA . ALA A 1 208 ? -6.713 25.613 9.425 1.00 38.97 208 ALA A CA 1
ATOM 1565 C C . ALA A 1 208 ? -6.959 26.460 10.694 1.00 38.97 208 ALA A C 1
ATOM 1567 O O . ALA A 1 208 ? -5.998 26.863 11.347 1.00 38.97 208 ALA A O 1
ATOM 1568 N N . GLU A 1 209 ? -8.210 26.706 11.096 1.00 40.00 209 GLU A N 1
ATOM 1569 C CA . GLU A 1 209 ? -8.511 27.487 12.314 1.00 40.00 209 GLU A CA 1
ATOM 1570 C C . GLU A 1 209 ? -8.779 26.626 13.552 1.00 40.00 209 GLU A C 1
ATOM 1572 O O . GLU A 1 209 ? -8.586 27.074 14.684 1.00 40.00 209 GLU A O 1
ATOM 1577 N N . ARG A 1 210 ? -9.136 25.350 13.366 1.00 43.59 210 ARG A N 1
ATOM 1578 C CA . ARG A 1 210 ? -9.417 24.427 14.476 1.00 43.59 210 ARG A CA 1
ATOM 1579 C C . ARG A 1 210 ? -8.153 23.950 15.200 1.00 43.59 210 ARG A C 1
ATOM 1581 O O . ARG A 1 210 ? -8.212 23.590 16.372 1.00 43.59 210 ARG A O 1
ATOM 1588 N N . SER A 1 211 ? -7.004 23.987 14.527 1.00 42.12 211 SER A N 1
ATOM 1589 C CA . SER A 1 211 ? -5.701 23.593 15.075 1.00 42.12 211 SER A CA 1
ATOM 1590 C C . SER A 1 211 ? -5.063 24.668 15.966 1.00 42.12 211 SER A C 1
ATOM 1592 O O . SER A 1 211 ? -4.325 24.320 16.887 1.00 42.12 211 SER A O 1
ATOM 1594 N N . LYS A 1 212 ? -5.394 25.957 15.786 1.00 41.22 212 LYS A N 1
ATOM 1595 C CA . LYS A 1 212 ? -4.908 27.036 16.672 1.00 41.22 212 LYS A CA 1
ATOM 1596 C C . LYS A 1 212 ? -5.569 27.024 18.056 1.00 41.22 212 LYS A C 1
ATOM 1598 O O . LYS A 1 212 ? -4.926 27.396 19.032 1.00 41.22 212 LYS A O 1
ATOM 1603 N N . TRP A 1 213 ? -6.807 26.540 18.161 1.00 41.94 213 TRP A N 1
ATOM 1604 C CA . TRP A 1 213 ? -7.532 26.467 19.435 1.00 41.94 213 TRP A CA 1
ATOM 1605 C C . TRP A 1 213 ? -7.084 25.310 20.336 1.00 41.94 213 TRP A C 1
ATOM 1607 O O . TRP A 1 213 ? -6.997 25.480 21.549 1.00 41.94 213 TRP A O 1
ATOM 1617 N N . VAL A 1 214 ? -6.736 24.153 19.764 1.00 46.97 214 VAL A N 1
ATOM 1618 C CA . VAL A 1 214 ? -6.288 22.992 20.556 1.00 46.97 214 VAL A CA 1
ATOM 1619 C C . VAL A 1 214 ? -4.870 23.206 21.107 1.00 46.97 214 VAL A C 1
ATOM 1621 O O . VAL A 1 214 ? -4.603 22.868 22.253 1.00 46.97 214 VAL A O 1
ATOM 1624 N N . ALA A 1 215 ? -3.986 23.877 20.360 1.00 41.62 215 ALA A N 1
ATOM 1625 C CA . ALA A 1 215 ? -2.614 24.148 20.808 1.00 41.62 215 ALA A CA 1
ATOM 1626 C C . ALA A 1 215 ? -2.492 25.260 21.877 1.00 41.62 215 ALA A C 1
ATOM 1628 O O . ALA A 1 215 ? -1.451 25.370 22.531 1.00 41.62 215 ALA A O 1
ATOM 1629 N N . GLY A 1 216 ? -3.524 26.094 22.052 1.00 37.28 216 GLY A N 1
ATOM 1630 C CA . GLY A 1 216 ? -3.563 27.133 23.090 1.00 37.28 216 GLY A CA 1
ATOM 1631 C C . GLY A 1 216 ? -4.019 26.616 24.457 1.00 37.28 216 GLY A C 1
ATOM 1632 O O . GLY A 1 216 ? -3.538 27.092 25.483 1.00 37.28 216 GLY A O 1
ATOM 1633 N N . ALA A 1 217 ? -4.905 25.616 24.479 1.00 43.03 217 ALA A N 1
ATOM 1634 C CA . ALA A 1 217 ? -5.497 25.096 25.711 1.00 43.03 217 ALA A CA 1
ATOM 1635 C C . ALA A 1 217 ? -4.528 24.219 26.529 1.00 43.03 217 ALA A C 1
ATOM 1637 O O . ALA A 1 217 ? -4.528 24.296 27.757 1.00 43.03 217 ALA A O 1
ATOM 1638 N N . ASP A 1 218 ? -3.638 23.466 25.876 1.00 41.38 218 ASP A N 1
ATOM 1639 C CA . ASP A 1 218 ? -2.683 22.588 26.575 1.00 41.38 218 ASP A CA 1
ATOM 1640 C C . ASP A 1 218 ? -1.524 23.345 27.248 1.00 41.38 218 ASP A C 1
ATOM 1642 O O . ASP A 1 218 ? -0.869 22.815 28.145 1.00 41.38 218 ASP A O 1
ATOM 1646 N N . ARG A 1 219 ? -1.278 24.613 26.884 1.00 42.28 219 ARG A N 1
ATOM 1647 C CA . ARG A 1 219 ? -0.165 25.401 27.449 1.00 42.28 219 ARG A CA 1
ATOM 1648 C C . ARG A 1 219 ? -0.504 26.126 28.760 1.00 42.28 219 ARG A C 1
ATOM 1650 O O . ARG A 1 219 ? 0.387 26.716 29.361 1.00 42.28 219 ARG A O 1
ATOM 1657 N N . MET A 1 220 ? -1.755 26.068 29.223 1.00 45.78 220 MET A N 1
ATOM 1658 C CA . MET A 1 220 ? -2.197 26.717 30.471 1.00 45.78 220 MET A CA 1
ATOM 1659 C C . MET A 1 220 ? -2.530 25.737 31.608 1.00 45.78 220 MET A C 1
ATOM 1661 O O . MET A 1 220 ? -2.795 26.169 32.725 1.00 45.78 220 MET A O 1
ATOM 1665 N N . ALA A 1 221 ? -2.448 24.424 31.372 1.00 45.34 221 ALA A N 1
ATOM 1666 C CA . ALA A 1 221 ? -2.708 23.402 32.394 1.00 45.34 221 ALA A CA 1
ATOM 1667 C C . ALA A 1 221 ? -1.471 23.027 33.248 1.00 45.34 221 ALA A C 1
ATOM 1669 O O . ALA A 1 221 ? -1.557 22.143 34.097 1.00 45.34 221 ALA A O 1
ATOM 1670 N N . GLY A 1 222 ? -0.321 23.682 33.036 1.00 43.91 222 GLY A N 1
ATOM 1671 C CA . GLY A 1 222 ? 0.972 23.318 33.637 1.00 43.91 222 GLY A CA 1
ATOM 1672 C C . GLY A 1 222 ? 1.487 24.204 34.778 1.00 43.91 222 GLY A C 1
ATOM 1673 O O . GLY A 1 222 ? 2.637 24.038 35.172 1.00 43.91 222 GLY A O 1
ATOM 1674 N N . ALA A 1 223 ? 0.699 25.142 35.311 1.00 41.34 223 ALA A N 1
ATOM 1675 C CA . ALA A 1 223 ? 1.126 25.997 36.421 1.00 41.34 223 ALA A CA 1
ATOM 1676 C C . ALA A 1 223 ? 0.158 25.869 37.603 1.00 41.34 223 ALA A C 1
ATOM 1678 O O . ALA A 1 223 ? -0.867 26.543 37.679 1.00 41.34 223 ALA A O 1
ATOM 1679 N N . GLY A 1 224 ? 0.487 24.973 38.532 1.00 48.06 224 GLY A N 1
ATOM 1680 C CA . GLY A 1 224 ? -0.145 24.934 39.843 1.00 48.06 224 GLY A CA 1
ATOM 1681 C C . GLY A 1 224 ? 0.269 26.157 40.659 1.00 48.06 224 GLY A C 1
ATOM 1682 O O . GLY A 1 224 ? 1.381 26.205 41.168 1.00 48.06 224 GLY A O 1
ATOM 1683 N N . ALA A 1 225 ? -0.627 27.130 40.796 1.00 36.81 225 ALA A N 1
ATOM 1684 C CA . ALA A 1 225 ? -0.602 28.125 41.863 1.00 36.81 225 ALA A CA 1
ATOM 1685 C C . ALA A 1 225 ? -2.010 28.708 42.025 1.00 36.81 225 ALA A C 1
ATOM 1687 O O . ALA A 1 225 ? -2.634 29.150 41.061 1.00 36.81 225 ALA A O 1
ATOM 1688 N N . GLY A 1 226 ? -2.536 28.662 43.247 1.00 45.56 226 GLY A N 1
ATOM 1689 C CA . GLY A 1 226 ? -3.856 29.180 43.565 1.00 45.56 226 GLY A CA 1
ATOM 1690 C C . GLY A 1 226 ? -3.926 30.696 43.413 1.00 45.56 226 GLY A C 1
ATOM 1691 O O . GLY A 1 226 ? -3.210 31.415 44.096 1.00 45.56 226 GLY A O 1
ATOM 1692 N N . VAL A 1 227 ? -4.855 31.164 42.580 1.00 41.94 227 VAL A N 1
ATOM 1693 C CA . VAL A 1 227 ? -5.516 32.464 42.737 1.00 41.94 227 VAL A CA 1
ATOM 1694 C C . VAL A 1 227 ? -6.972 32.266 42.319 1.00 41.94 227 VAL A C 1
ATOM 1696 O O . VAL A 1 227 ? -7.340 32.347 41.148 1.00 41.94 227 VAL A O 1
ATOM 1699 N N . GLY A 1 228 ? -7.802 31.901 43.292 1.00 44.16 228 GLY A N 1
ATOM 1700 C CA . GLY A 1 228 ? -9.247 31.914 43.127 1.00 44.16 228 GLY A CA 1
ATOM 1701 C C . GLY A 1 228 ? -9.759 33.349 42.976 1.00 44.16 228 GLY A C 1
ATOM 1702 O O . GLY A 1 228 ? -9.231 34.273 43.586 1.00 44.16 228 GLY A O 1
ATOM 1703 N N . ALA A 1 229 ? -10.832 3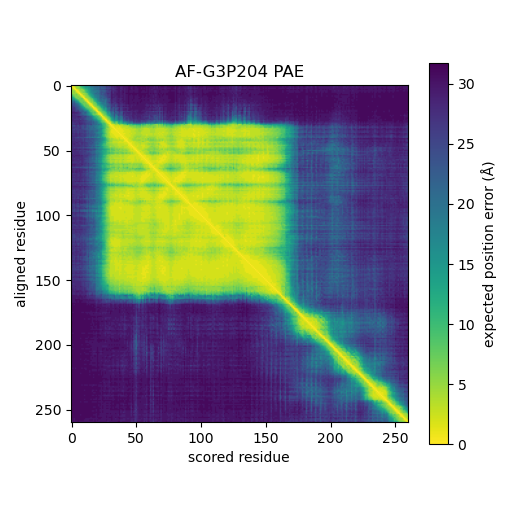3.483 42.197 1.00 45.16 229 ALA A N 1
ATOM 1704 C CA . ALA A 1 229 ?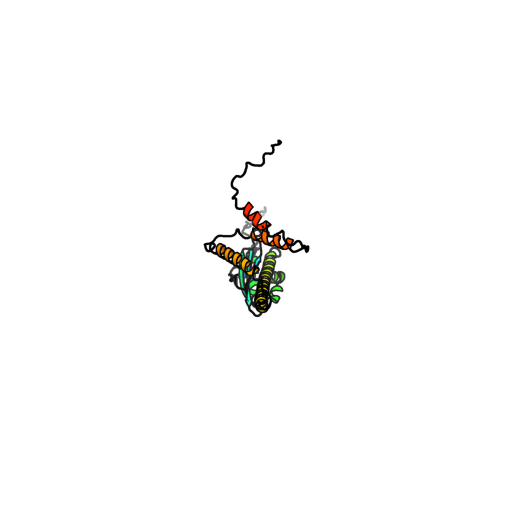 -11.790 34.594 42.207 1.00 45.16 229 ALA A CA 1
ATOM 1705 C C . ALA A 1 229 ? -11.585 35.835 41.308 1.00 45.16 229 ALA A C 1
ATOM 1707 O O . ALA A 1 229 ? -12.407 36.739 41.410 1.00 45.16 229 ALA A O 1
ATOM 1708 N N . LEU A 1 230 ? -10.649 35.879 40.347 1.00 43.56 230 LEU A N 1
ATOM 1709 C CA . LEU A 1 230 ? -10.583 37.028 39.408 1.00 43.56 230 LEU A CA 1
ATOM 1710 C C . LEU A 1 230 ? -10.451 36.691 37.908 1.00 43.56 230 LEU A C 1
ATOM 1712 O O . LEU A 1 230 ? -10.050 37.541 37.122 1.00 43.56 230 LEU A O 1
ATOM 1716 N N . LEU A 1 231 ? -10.822 35.478 37.478 1.00 47.06 231 LEU A N 1
ATOM 1717 C CA . LEU A 1 231 ? -10.764 35.072 36.058 1.00 47.06 231 LEU A CA 1
ATOM 1718 C C . LEU A 1 231 ? -12.121 34.804 35.383 1.00 47.06 231 LEU A C 1
ATOM 1720 O O . LEU A 1 231 ? -12.160 34.479 34.200 1.00 47.06 231 LEU A O 1
ATOM 1724 N N . HIS A 1 232 ? -13.246 35.007 36.073 1.00 48.69 232 HIS A N 1
ATOM 1725 C CA . HIS A 1 232 ? -14.577 34.805 35.478 1.00 48.69 232 HIS A CA 1
ATOM 1726 C C . HIS A 1 232 ? -15.138 36.016 34.712 1.00 48.69 232 HIS A C 1
ATOM 1728 O O . HIS A 1 232 ? -16.181 35.888 34.075 1.00 48.69 232 HIS A O 1
ATOM 1734 N N . LEU A 1 233 ? -14.461 37.170 34.724 1.00 46.03 233 LEU A N 1
ATOM 1735 C CA . LEU A 1 233 ? -14.948 38.389 34.056 1.00 46.03 233 LEU A CA 1
ATOM 1736 C C . LEU A 1 233 ? -14.246 38.703 32.727 1.00 46.03 233 LEU A C 1
ATOM 1738 O O . LEU A 1 233 ? -14.800 39.430 31.909 1.00 46.03 233 LEU A O 1
ATOM 1742 N N . LEU A 1 234 ? -13.079 38.114 32.461 1.00 55.78 234 LEU A N 1
ATOM 1743 C CA . LEU A 1 234 ? -12.310 38.368 31.235 1.00 55.78 234 LEU A CA 1
ATOM 1744 C C . LEU A 1 234 ? -13.000 37.889 29.939 1.00 55.78 234 LEU A C 1
ATOM 1746 O O . LEU A 1 234 ? -12.968 38.636 28.962 1.00 55.78 234 LEU A O 1
ATOM 1750 N N . PRO A 1 235 ? -13.695 36.732 29.895 1.00 55.16 235 PRO A N 1
ATOM 1751 C CA . PRO A 1 235 ? -14.391 36.307 28.677 1.00 55.16 235 PRO A CA 1
ATOM 1752 C C . PRO A 1 235 ? -15.614 37.178 28.359 1.00 55.16 235 PRO A C 1
ATOM 1754 O O . PRO A 1 235 ? -15.922 37.409 27.195 1.00 55.16 235 PRO A O 1
ATOM 1757 N N . VAL A 1 236 ? -16.299 37.682 29.393 1.00 56.56 236 VAL A N 1
ATOM 1758 C CA . VAL A 1 236 ? -17.505 38.518 29.255 1.00 56.56 236 VAL A CA 1
ATOM 1759 C C . VAL A 1 236 ? -17.132 39.953 28.874 1.00 56.56 236 VAL A C 1
ATOM 1761 O O . VAL A 1 236 ? -17.789 40.556 28.029 1.00 56.56 236 VAL A O 1
ATOM 1764 N N . LEU A 1 237 ? -16.035 40.476 29.432 1.00 56.06 237 LEU A N 1
ATOM 1765 C CA . LEU A 1 237 ? -15.507 41.800 29.103 1.00 56.06 237 LEU A CA 1
ATOM 1766 C C . LEU A 1 237 ? -14.947 41.858 27.672 1.00 56.06 237 LEU A C 1
ATOM 1768 O O . LEU A 1 237 ? -15.130 42.856 26.980 1.00 56.06 237 LEU A O 1
ATOM 1772 N N . 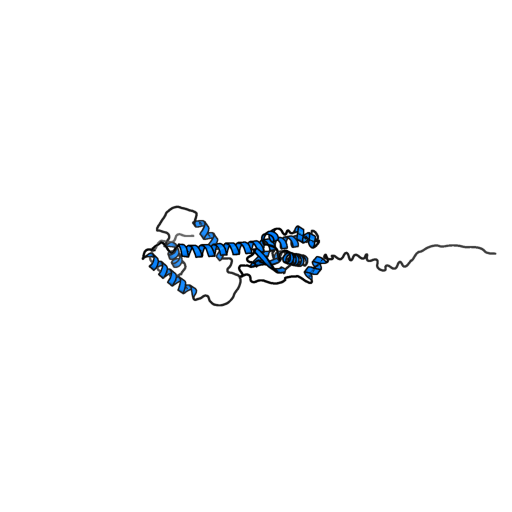TRP A 1 238 ? -14.339 40.768 27.192 1.00 64.56 238 TRP A N 1
ATOM 1773 C CA . TRP A 1 238 ? -13.891 40.657 25.802 1.00 64.56 238 TRP A CA 1
ATOM 1774 C C . TRP A 1 238 ? -15.068 40.547 24.818 1.00 64.56 238 TRP A C 1
ATOM 1776 O O . TRP A 1 238 ? -15.043 41.176 23.765 1.00 64.56 238 TRP A O 1
ATOM 1786 N N . LEU A 1 239 ? -16.147 39.843 25.185 1.00 56.16 239 LEU A N 1
ATOM 1787 C CA . LEU A 1 239 ? -17.357 39.757 24.356 1.00 56.16 239 LEU A CA 1
ATOM 1788 C C . LEU A 1 239 ? -18.080 41.113 24.225 1.00 56.16 239 LEU A C 1
ATOM 1790 O O . LEU A 1 239 ? -18.611 41.423 23.162 1.00 56.16 239 LEU A O 1
ATOM 1794 N N . LEU A 1 240 ? -18.058 41.940 25.278 1.00 57.44 240 LEU A N 1
ATOM 1795 C CA . LEU A 1 240 ? -18.593 43.309 25.251 1.00 57.44 240 LEU A CA 1
ATOM 1796 C C . LEU A 1 240 ? -17.734 44.265 24.406 1.00 57.44 240 LEU A C 1
ATOM 1798 O O . LEU A 1 240 ? -18.279 45.148 23.751 1.00 57.44 240 LEU A O 1
ATOM 1802 N N . LEU A 1 241 ? -16.412 44.064 24.372 1.00 58.69 241 LEU A N 1
ATOM 1803 C CA . LEU A 1 241 ? -15.488 44.830 23.524 1.00 58.69 241 LEU A CA 1
ATOM 1804 C C . LEU A 1 241 ? -15.576 44.447 22.036 1.00 58.69 241 LEU A C 1
ATOM 1806 O O . LEU A 1 241 ? -15.399 45.304 21.177 1.00 58.69 241 LEU A O 1
ATOM 1810 N N . VAL A 1 242 ? -15.873 43.182 21.720 1.00 56.59 242 VAL A N 1
ATOM 1811 C CA . VAL A 1 242 ? -15.915 42.671 20.336 1.00 56.59 242 VAL A CA 1
ATOM 1812 C C . VAL A 1 242 ? -17.277 42.892 19.655 1.00 56.59 242 VAL A C 1
ATOM 1814 O O . VAL A 1 242 ? -17.340 42.936 18.429 1.00 56.59 242 VAL A O 1
ATOM 1817 N N . LEU A 1 243 ? -18.365 43.101 20.409 1.00 50.19 243 LEU A N 1
ATOM 1818 C CA . LEU A 1 243 ? -19.722 43.280 19.858 1.00 50.19 243 LEU A CA 1
ATOM 1819 C C . LEU A 1 243 ? -20.154 44.736 19.593 1.00 50.19 243 LEU A C 1
ATOM 1821 O O . LEU A 1 243 ? -21.323 44.967 19.294 1.00 50.19 243 LEU A O 1
ATOM 1825 N N . GLY A 1 244 ? -19.238 45.710 19.628 1.00 49.53 244 GLY A N 1
ATOM 1826 C CA . GLY A 1 244 ? -19.432 46.989 18.925 1.00 49.53 244 GLY A CA 1
ATOM 1827 C C . GLY A 1 244 ? -20.736 47.738 19.238 1.00 49.53 244 GLY A C 1
ATOM 1828 O O . GLY A 1 244 ? -21.465 48.126 18.325 1.00 49.53 244 GLY A O 1
ATOM 1829 N N . HIS A 1 245 ? -21.033 47.970 20.517 1.00 46.75 245 HIS A N 1
ATOM 1830 C CA . HIS A 1 245 ? -22.080 48.912 2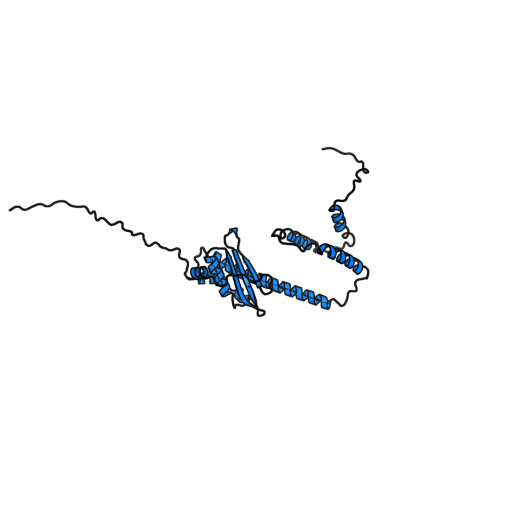0.917 1.00 46.75 245 HIS A CA 1
ATOM 1831 C C . HIS A 1 245 ? -21.602 49.776 22.086 1.00 46.75 245 HIS A C 1
ATOM 1833 O O . HIS A 1 245 ? -21.893 49.515 23.250 1.00 46.75 245 HIS A O 1
ATOM 1839 N N . VAL A 1 246 ? -20.838 50.819 21.757 1.00 44.59 246 VAL A N 1
ATOM 1840 C CA . VAL A 1 246 ? -20.556 51.931 22.669 1.00 44.59 246 VAL A CA 1
ATOM 1841 C C . VAL A 1 246 ? -21.221 53.177 22.072 1.00 44.59 246 VAL A C 1
ATOM 1843 O O . VAL A 1 246 ? -20.795 53.623 21.006 1.00 44.59 246 VAL A O 1
ATOM 1846 N N . PRO A 1 247 ? -22.281 53.732 22.689 1.00 45.50 247 PRO A N 1
ATOM 1847 C CA . PRO A 1 247 ? -22.787 55.054 22.326 1.00 45.50 247 PRO A CA 1
ATOM 1848 C C . PRO A 1 247 ? -21.748 56.129 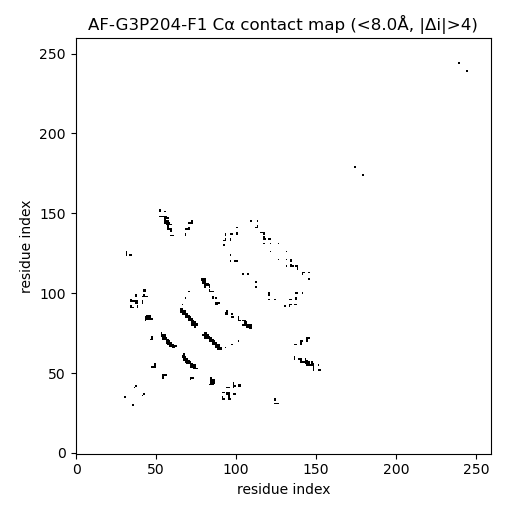22.703 1.00 45.50 247 PRO A C 1
ATOM 1850 O O . PRO A 1 247 ? -20.988 55.935 23.656 1.00 45.50 247 PRO A O 1
ATOM 1853 N N . PRO A 1 248 ? -21.677 57.262 21.984 1.00 39.62 248 PRO A N 1
ATOM 1854 C CA . PRO A 1 248 ? -20.596 58.222 22.156 1.00 39.62 248 PRO A CA 1
ATOM 1855 C C . PRO A 1 248 ? -20.765 58.972 23.481 1.00 39.62 248 PRO A C 1
ATOM 1857 O O . PRO A 1 248 ? -21.592 59.869 23.605 1.00 39.62 248 PRO A O 1
ATOM 1860 N N . LEU A 1 249 ? -19.948 58.619 24.473 1.00 42.44 249 LEU A N 1
ATOM 1861 C CA . LEU A 1 249 ? -19.733 59.413 25.684 1.00 42.44 249 LEU A CA 1
ATOM 1862 C C . LEU A 1 249 ? -18.326 60.034 25.649 1.00 42.44 249 LEU A C 1
ATOM 1864 O O . LEU A 1 249 ? -17.534 59.913 26.578 1.00 42.44 249 LEU A O 1
ATOM 1868 N N . PHE A 1 250 ? -17.998 60.677 24.529 1.00 38.47 250 PHE A N 1
ATOM 1869 C CA . PHE A 1 250 ? -16.746 61.404 24.323 1.00 38.47 250 PHE A CA 1
ATOM 1870 C C . PHE A 1 250 ? -16.979 62.891 24.630 1.00 38.47 250 PHE A C 1
ATOM 1872 O O . PHE A 1 250 ? -17.064 63.713 23.726 1.00 38.47 250 PHE A O 1
ATOM 1879 N N . HIS A 1 251 ? -17.198 63.235 25.907 1.00 39.75 251 HIS A N 1
ATOM 1880 C CA . HIS A 1 251 ? -17.302 64.647 26.313 1.00 39.75 251 HIS A CA 1
ATOM 1881 C C . HIS A 1 251 ? -16.975 64.949 27.788 1.00 39.75 251 HIS A C 1
ATOM 1883 O O . HIS A 1 251 ? -17.465 65.945 28.319 1.00 39.75 251 HIS A O 1
ATOM 1889 N N . LEU A 1 252 ? -16.170 64.128 28.482 1.00 44.16 252 LEU A N 1
ATOM 1890 C CA . LEU A 1 252 ? -15.964 64.332 29.930 1.00 44.16 252 LEU A CA 1
ATOM 1891 C C . LEU A 1 252 ? -14.546 64.175 30.482 1.00 44.16 252 LEU A C 1
ATOM 1893 O O . LEU A 1 252 ? -14.365 64.278 31.689 1.00 44.16 252 LEU A O 1
ATOM 1897 N N . LEU A 1 253 ? -13.523 64.013 29.647 1.00 39.25 253 LEU A N 1
ATOM 1898 C CA . LEU A 1 253 ? -12.139 64.048 30.124 1.00 39.25 253 LEU A CA 1
ATOM 1899 C C . LEU A 1 253 ? -11.312 64.922 29.191 1.00 39.25 253 LEU A C 1
ATOM 1901 O O . LEU A 1 253 ? -10.609 64.439 28.311 1.00 39.25 253 LEU A O 1
ATOM 1905 N N . GLY A 1 254 ? -11.459 66.235 29.368 1.00 54.31 254 GLY A N 1
ATOM 1906 C CA . GLY A 1 254 ? -10.533 67.196 28.793 1.00 54.31 254 GLY A CA 1
ATOM 1907 C C . GLY A 1 254 ? -9.145 66.976 29.380 1.00 54.31 254 GLY A C 1
ATOM 1908 O O . GLY A 1 254 ? -8.967 67.128 30.585 1.00 54.31 254 GLY A O 1
ATOM 1909 N N . LEU A 1 255 ? -8.187 66.629 28.527 1.00 48.16 255 LEU A N 1
ATOM 1910 C CA . LEU A 1 255 ? -6.757 66.808 28.752 1.00 48.16 255 LEU A CA 1
ATOM 1911 C C . LEU A 1 255 ? -6.067 66.966 27.383 1.00 48.16 255 LEU A C 1
ATOM 1913 O O . LEU A 1 255 ? -6.508 66.347 26.415 1.00 48.16 255 LEU A O 1
ATOM 1917 N N . PRO A 1 256 ? -5.062 67.853 27.300 1.00 52.59 256 PRO A N 1
ATOM 1918 C CA . PRO A 1 256 ? -4.590 68.443 26.056 1.00 52.59 256 PRO A CA 1
ATOM 1919 C C . PRO A 1 256 ? -3.628 67.541 25.279 1.00 52.59 256 PRO A C 1
ATOM 1921 O O . PRO A 1 256 ? -2.802 66.837 25.863 1.00 52.59 256 PRO A O 1
ATOM 1924 N N . ASP A 1 257 ? -3.728 67.649 23.956 1.00 48.41 257 ASP A N 1
ATOM 1925 C CA . ASP A 1 257 ? -2.796 67.114 22.969 1.00 48.41 257 ASP A CA 1
ATOM 1926 C C . ASP A 1 257 ? -1.367 67.641 23.188 1.00 48.41 257 ASP A C 1
ATOM 1928 O O . ASP A 1 257 ? -1.160 68.826 23.469 1.00 48.41 257 ASP A O 1
ATOM 1932 N N . LEU A 1 258 ? -0.373 66.768 23.000 1.00 44.12 258 LEU A N 1
ATOM 1933 C CA . LEU A 1 258 ? 1.020 67.162 22.788 1.00 44.12 258 LEU A CA 1
ATOM 1934 C C . LEU A 1 258 ? 1.574 66.437 21.541 1.00 44.12 258 LEU A C 1
ATOM 1936 O O . LEU A 1 258 ? 1.191 65.288 21.312 1.00 44.12 258 LEU A O 1
ATOM 1940 N N . PRO A 1 259 ? 2.423 67.104 20.736 1.00 68.94 259 PRO A N 1
ATOM 1941 C CA . PRO A 1 259 ? 2.504 66.892 19.292 1.00 68.94 259 PRO A CA 1
ATOM 1942 C C . PRO A 1 259 ? 3.593 65.915 18.819 1.00 68.94 259 PRO A C 1
ATOM 1944 O O . PRO A 1 259 ? 4.593 65.715 19.508 1.00 68.94 259 PRO A O 1
ATOM 1947 N N . ASP A 1 260 ? 3.317 65.395 17.616 1.00 53.31 260 ASP A N 1
ATOM 1948 C CA . ASP A 1 260 ? 4.143 64.852 16.515 1.00 53.31 260 ASP A CA 1
ATOM 1949 C C . ASP A 1 260 ? 5.533 64.252 16.797 1.00 53.31 260 ASP A C 1
ATOM 1951 O O . ASP A 1 260 ? 6.497 65.004 17.077 1.00 53.31 260 ASP A O 1
#

Organism: NCBI:txid481459

Solvent-accessible surface area (backbone atoms only — not comparable to full-atom values): 16113 Å² total; per-residue (Å²): 136,85,83,89,82,90,89,86,83,88,78,91,72,74,81,72,69,85,68,78,78,69,73,88,69,77,72,62,89,66,72,46,69,65,33,48,49,27,50,79,58,54,56,54,69,50,83,74,66,76,85,44,75,48,31,12,60,7,76,36,73,42,79,92,77,53,35,34,39,37,33,33,39,32,44,45,98,87,48,31,22,74,44,40,27,33,48,71,47,52,56,62,62,36,46,17,36,44,23,53,49,36,60,65,38,38,75,28,38,64,74,59,50,69,67,58,48,31,70,60,53,33,58,76,46,63,57,57,81,91,56,47,64,30,24,44,53,39,36,51,19,53,52,40,13,53,49,42,28,50,53,48,51,52,52,48,54,52,54,53,52,55,58,54,48,59,69,65,54,77,65,86,74,86,74,55,82,68,60,59,56,54,51,53,52,53,54,53,56,58,57,62,74,64,73,82,76,87,79,82,91,81,82,97,76,70,76,77,64,60,57,61,57,59,66,57,60,69,72,67,78,76,68,94,68,93,76,85,90,78,73,84,55,57,69,58,55,49,51,59,68,72,65,75,78,76,80,91,80,87,80,84,79,91,76,82,89,82,83,135

InterPro domains:
  IPR002871 NIF system FeS cluster assembly, NifU, N-terminal [PF01592] (31-154)
  IPR002871 NIF system FeS cluster assembly, NifU, N-terminal [PTHR10093] (20-158)
  IPR002871 NIF system FeS cluster assembly, NifU, N-terminal [cd06664] (31-145)
  IPR011339 Iron-sulfur cluster assembly scaffold protein IscU [TIGR01999] (31-153)

Mean predicted aligned error: 19.46 Å

Secondary structure (DSSP, 8-state):
-----------------------------PPPHHHHHHHHS-TTBS---SS-TTEEEEEEEEGGGTEEEEEEEEE-TTSBEEEEEEEEES-HHHHHHHHHHHHHHTT-BHHHHTT--HHHHHHHTT--GGGHHHHHHHHHHHHHHHHHHHHHHHHHHHHHHHHHHHHHTTSS----TTHHHHHHHHHHHHHHTTTT-------S-STTTHHHHHHHHTTSTT------SSSSSHHHHHHHHHT-------SS--------

pLDDT: mean 70.69, std 22.74, range [33.59, 96.62]

Sequence (260 aa):
MAMASLGSAASSLVLFSRRVLRPELTALCSYHTKVVDHYENPRNVGTLDKNAKNVGTGLVGAPACGDVMKLQIQVDENGKIVDAKFKTFGCGSAIASSSLATEWVKGKSVDEALKIRNTDIAKELCLPPVKLHCSMLAEDAIKAALSDYRVKQDMEKKLLASSTDLRRGSASKALSGTERRQLLLILRTCRLTRADSEGGSRTEMQFAERSKWVAGADRMAGAGAGVGALLHLLPVLWLLLVLGHVPPLFHLLGLPDLPD

Foldseek 3Di:
DDDDDDDDDDDDPPVPPPPDPPPCPCPPPDFQPLLVCCLVPPPQADDDDPPDLQKFWFWDDDVVVQKIKIKIFGADPVQATAFIHIDIGHDSNLSSLQSVLRVVRHGDGLVVNLVDALVVSCVVRVPDPVSSVSSVRSNNRSVRRSVRSVVSVVVVVVVVVVVVVVVVPPPDDDDDPVVVVVVVVVVVVVVVVPPPPDDDDDDDDPPPPVVVVVVVVVVPPPDDDDDPDDPPCVVVVVVVVVPDDDDDPPDPDDDDDDDD

Nearest PDB structures (foldseek):
  6uxe-assembly1_D-2  TM=9.914E-01  e=3.315E-21  Homo sapiens
  6wih-assembly1_D  TM=9.891E-01  e=2.943E-21  Homo sapiens
  6wi2-assembly1_D  TM=9.897E-01  e=3.315E-21  Homo sapiens
  8rmc-assembly1_D  TM=9.839E-01  e=1.030E-20  Homo sapiens
  5wlw-assembly1_H  TM=9.823E-01  e=7.645E-21  Homo sapiens